Protein 1C4X (pdb70)

InterPro domains:
  IPR000073 Alpha/beta hydrolase fold-1 [PF12697] (32-273)
  IPR000073 Alpha/beta hydrolase fold-1 [PR00111] (58-73)
  IPR000073 Alpha/beta hydrolase fold-1 [PR00111] (107-120)
  IPR000073 Alpha/beta hydrolase fold-1 [PR00111] (121-134)
  IPR000073 Alpha/beta hydrolase fold-1 [PR00111] (228-242)
  IPR029058 Alpha/Beta hydrolase fold [G3DSA:3.40.50.1820] (1-285)
  IPR029058 Alpha/Beta hydrolase fold [SSF53474] (20-282)
  IPR050266 AB hydrolase superfamily [PTHR43798] (25-280)

B-factor: mean 39.55, std 16.25, range [10.67, 100.0]

Sequence (281 aa):
TVEIIEKRFPSGTLASHALVAGDPQSPAVVLLHGAGPGAHAASNWRPIIPDLAENFFVVAPDLIGFGQSEYPETYPGHIMSWVGMRVEQILGLMNHFGIEKSHIVGNSMGGAVTLQLVVEAPERFDKVALMGSVGAPMNARPPELARLLAFYADPRLTPYRELIHSFVYDPENFPGMEEIVKSRFEVANDPEVRRIQEVMFESMKAGMESLVIPPATLGRLPHDVLVFHGRQDRIVPLDTSLYLTKHLKHAELVVLDRCGHWAQLERWDAMGPMLMEHFRA

Solvent-accessible surface area: 11874 Å² total; per-residue (Å²): 188,50,128,48,72,71,116,132,20,78,2,58,132,28,19,0,15,0,1,13,3,24,78,100,164,27,78,7,0,4,3,0,1,5,19,5,10,4,13,20,1,10,25,6,3,90,84,5,0,49,60,5,7,129,51,4,8,0,4,0,0,0,5,0,1,7,20,98,1,64,64,20,184,110,65,25,65,85,1,89,48,0,6,33,43,5,3,119,4,1,30,12,4,4,92,85,55,62,21,140,111,2,12,0,3,0,1,12,16,0,0,4,2,0,1,52,0,1,47,102,8,45,114,48,4,60,38,1,0,0,1,3,0,7,0,5,56,42,128,70,114,22,94,36,13,40,187,13,22,61,9,23,90,64,37,131,58,78,36,0,55,114,12,11,40,9,16,4,99,53,24,145,113,29,116,36,14,60,114,42,0,96,64,37,31,120,50,0,46,60,115,126,20,65,98,0,3,61,45,0,6,98,8,8,78,74,30,37,154,44,13,44,8,72,60,66,42,0,13,165,11,79,12,59,5,14,0,0,2,4,160,50,18,119,4,2,27,67,50,0,0,88,36,0,40,159,48,12,119,77,29,128,53,40,58,10,55,126,0,1,5,23,2,0,34,35,23,43,103,23,0,1,80,63,5,45,113,29,7,155,84

Secondary structure (DSSP, 8-state):
----EEEEE--TTS-EEEEEES-TTSPEEEEE---STT--HHHHHGGGHHHHHTTSEEEEE--TTSTTSPPPSS--SSHHHHHHHHHHHHHHHHHHHT-SSEEEEEETHHHHHHHHHHHH-GGGEEEEEEES--SS--SS--HHHHHHHTGGGS--HHHHHHHHHTTSS-STT-TTHHHHHHHHHHHHH-HHHHHHHHHHHHHHSS--GGGPPPHHHHTT--S-EEEEEETT-SSS-THHHHHHHHH-SSEEEEEESS--S-HHHHSHHHHHHHHHHHHH-

Foldseek 3Di:
DWDWDWQWAFLDPWIWTKTWIADLVAAEEEEAEADFQLDFQCVQPVVCVVLCNVRHTYIYTGQELHDPIGHDPDADLALVVSLVRSLSSVNSRCVRSVQQEHAYEYAADRLLSVLVNCLVCVRRYAAYEYELYQLADAPDFFVLQVCRLCCVVPLDLVSQLVNQCLQWLHQVPQPCSVVCSVVSSVRSPPPVSVVNSNSNSSNCPPRCNVSHDDLVSQLPRPHAYEYEYEPAARGRDCVGVVSSQVRHNHYDYDYHYSTYRSCCRRPVVVVVVVVCVSVVD

CATH classification: 3.40.50.1820

Radius of gyration: 17.23 Å; Cα contacts (8 Å, |Δi|>4): 585; chains: 1; bounding box: 44×43×40 Å

Nearest PDB structures (foldseek):
  1c4x-assembly1_A  TM=1.004E+00  e=2.083E-62  Rhodococcus jostii RHA1
  4i3f-assembly1_A  TM=9.479E-01  e=1.468E-29  Cycloclasticus sp. P1
  2og1-assembly1_A  TM=8.505E-01  e=7.656E-24  Paraburkholderia xenovorans LB400
  3v1k-assembly1_A  TM=8.506E-01  e=9.161E-24  Paraburkholderia xenovorans LB400
  2puh-assembly1_A  TM=8.718E-01  e=6.600E-23  Paraburkholderia xenovorans

Structure (mmCIF, N/CA/C/O backbone):
data_1C4X
#
_entry.id   1C4X
#
_cell.length_a   110.800
_cell.length_b   110.800
_cell.length_c   136.400
_cell.angle_alpha   90.00
_cell.angle_beta   90.00
_cell.angle_gamma   90.00
#
_symmetry.space_group_name_H-M   'I 4 2 2'
#
loop_
_entity.id
_entity.type
_entity.pdbx_description
1 polymer 'PROTEIN (2-HYDROXY-6-OXO-6-PHENYLHEXA-2,4-DIENOATE HYDROLASE)'
2 water water
#
loop_
_atom_site.group_PDB
_atom_site.id
_atom_site.type_symbol
_atom_site.label_atom_id
_atom_site.label_alt_id
_atom_site.label_comp_id
_atom_site.label_asym_id
_atom_site.label_entity_id
_atom_site.label_seq_id
_atom_site.pdbx_PDB_ins_code
_atom_site.Cartn_x
_atom_site.Cartn_y
_atom_site.Cartn_z
_atom_site.occupancy
_atom_site.B_iso_or_equiv
_atom_site.auth_seq_id
_atom_site.auth_comp_id
_atom_site.auth_asym_id
_atom_site.auth_atom_id
_atom_site.pdbx_PDB_model_num
ATOM 1 N N . THR A 1 4 ? 1.183 60.837 19.152 1.00 95.96 3 THR A N 1
ATOM 2 C CA . THR A 1 4 ? 1.855 61.201 20.439 1.00 96.25 3 THR A CA 1
ATOM 3 C C . THR A 1 4 ? 2.323 59.961 21.186 1.00 95.48 3 THR A C 1
ATOM 4 O O . THR A 1 4 ? 1.553 59.015 21.385 1.00 97.73 3 THR A O 1
ATOM 8 N N . VAL A 1 5 ? 3.586 59.972 21.603 1.00 91.66 4 VAL A N 1
ATOM 9 C CA . VAL A 1 5 ? 4.159 58.853 22.345 1.00 85.72 4 VAL A CA 1
ATOM 10 C C . VAL A 1 5 ? 4.699 59.367 23.678 1.00 82.65 4 VAL A C 1
ATOM 11 O O . VAL A 1 5 ? 4.925 60.570 23.845 1.00 81.93 4 VAL A O 1
ATOM 15 N N . GLU A 1 6 ? 4.881 58.453 24.628 1.00 78.61 5 GLU A N 1
ATOM 16 C CA . GLU A 1 6 ? 5.411 58.802 25.939 1.00 72.76 5 GLU A CA 1
ATOM 17 C C . GLU A 1 6 ? 6.706 58.034 26.152 1.00 66.30 5 GLU A C 1
ATOM 18 O O . GLU A 1 6 ? 6.770 56.824 25.934 1.00 63.80 5 GLU A O 1
ATOM 24 N N . ILE A 1 7 ? 7.741 58.750 26.569 1.00 59.87 6 ILE A N 1
ATOM 25 C CA . ILE A 1 7 ? 9.041 58.139 26.790 1.00 56.01 6 ILE A CA 1
ATOM 26 C C . ILE A 1 7 ? 9.316 57.910 28.272 1.00 53.26 6 ILE A C 1
ATOM 27 O O . ILE A 1 7 ? 9.455 58.859 29.039 1.00 53.64 6 ILE A O 1
ATOM 32 N N . ILE A 1 8 ? 9.380 56.646 28.673 1.00 52.36 7 ILE A N 1
ATOM 33 C CA . ILE A 1 8 ? 9.675 56.299 30.058 1.00 50.02 7 ILE A CA 1
ATOM 34 C C . ILE A 1 8 ? 11.188 56.381 30.217 1.00 50.02 7 ILE A C 1
ATOM 35 O O . ILE A 1 8 ? 11.935 55.867 29.385 1.00 51.65 7 ILE A O 1
ATOM 40 N N . GLU A 1 9 ? 11.638 57.027 31.284 1.00 48.17 8 GLU A N 1
ATOM 41 C CA . GLU A 1 9 ? 13.058 57.200 31.531 1.00 45.95 8 GLU A CA 1
ATOM 42 C C . GLU A 1 9 ? 13.389 56.876 32.990 1.00 49.06 8 GLU A C 1
ATOM 43 O O . GLU A 1 9 ? 13.222 57.719 33.869 1.00 48.08 8 GLU A O 1
ATOM 49 N N . LYS A 1 10 ? 13.861 55.652 33.234 1.00 52.12 9 LYS A N 1
ATOM 50 C CA . LYS A 1 10 ? 14.212 55.193 34.582 1.00 51.89 9 LYS A CA 1
ATOM 51 C C . LYS A 1 10 ? 15.373 54.191 34.606 1.00 50.33 9 LYS A C 1
ATOM 52 O O . LYS A 1 10 ? 15.925 53.836 33.566 1.00 52.93 9 LYS A O 1
ATOM 58 N N . ARG A 1 11 ? 15.747 53.746 35.804 1.00 46.62 10 ARG A N 1
ATOM 59 C CA . ARG A 1 11 ? 16.820 52.773 35.954 1.00 44.09 10 ARG A CA 1
ATOM 60 C C . ARG A 1 11 ? 16.206 51.392 35.767 1.00 42.49 10 ARG A C 1
ATOM 61 O O . ARG A 1 11 ? 15.067 51.166 36.159 1.00 43.48 10 ARG A O 1
ATOM 69 N N . PHE A 1 12 ? 16.947 50.475 35.154 1.00 41.27 11 PHE A N 1
ATOM 70 C CA . PHE A 1 12 ? 16.453 49.118 34.933 1.00 39.19 11 PHE A CA 1
ATOM 71 C C . PHE A 1 12 ? 17.541 48.130 35.290 1.00 40.40 11 PHE A C 1
ATOM 72 O O . PHE A 1 12 ? 18.726 48.432 35.160 1.00 42.06 11 PHE A O 1
ATOM 80 N N . PRO A 1 13 ? 17.154 46.935 35.762 1.00 42.61 12 PRO A N 1
ATOM 81 C CA . PRO A 1 13 ? 18.163 45.933 36.112 1.00 45.48 12 PRO A CA 1
ATOM 82 C C . PRO A 1 13 ? 18.724 45.298 34.836 1.00 46.82 12 PRO A C 1
ATOM 83 O O . PRO A 1 13 ? 18.031 44.564 34.127 1.00 51.04 12 PRO A O 1
ATOM 87 N N . SER A 1 14 ? 19.977 45.599 34.535 1.00 44.95 13 SER A N 1
ATOM 88 C CA . SER A 1 14 ? 20.609 45.048 33.352 1.00 42.99 13 SER A CA 1
ATOM 89 C C . SER A 1 14 ? 21.828 44.284 33.825 1.00 43.81 13 SER A C 1
ATOM 90 O O . SER A 1 14 ? 22.952 44.560 33.396 1.00 47.49 13 SER A O 1
ATOM 93 N N . GLY A 1 15 ? 21.601 43.337 34.731 1.00 41.36 14 GLY A N 1
ATOM 94 C CA . GLY A 1 15 ? 22.697 42.545 35.262 1.00 40.25 14 GLY A CA 1
ATOM 95 C C . GLY A 1 15 ? 23.461 43.235 36.380 1.00 39.83 14 GLY A C 1
ATOM 96 O O . GLY A 1 15 ? 22.880 43.974 37.181 1.00 42.58 14 GLY A O 1
ATOM 97 N N . THR A 1 16 ? 24.769 42.995 36.422 1.00 39.71 15 THR A N 1
ATOM 98 C CA . THR A 1 16 ? 25.647 43.570 37.438 1.00 41.53 15 THR A CA 1
ATOM 99 C C . THR A 1 16 ? 25.465 45.065 37.676 1.00 44.68 15 THR A C 1
ATOM 100 O O . THR A 1 16 ? 25.251 45.508 38.807 1.00 46.98 15 THR A O 1
ATOM 104 N N . LEU A 1 17 ? 25.594 45.846 36.612 1.00 44.13 16 LEU A N 1
ATOM 105 C CA . LEU A 1 17 ? 25.431 47.279 36.722 1.00 44.26 16 LEU A CA 1
ATOM 106 C C . LEU A 1 17 ? 24.073 47.594 36.127 1.00 45.60 16 LEU A C 1
ATOM 107 O O . LEU A 1 17 ? 23.708 47.056 35.076 1.00 45.83 16 LEU A O 1
ATOM 112 N N . ALA A 1 18 ? 23.318 48.445 36.814 1.00 43.62 17 ALA A N 1
ATOM 113 C CA . ALA A 1 18 ? 21.989 48.829 36.355 1.00 40.73 17 ALA A CA 1
ATOM 114 C C . ALA A 1 18 ? 22.134 49.958 35.352 1.00 39.45 17 ALA A C 1
ATOM 115 O O . ALA A 1 18 ? 23.112 50.713 35.391 1.00 36.31 17 ALA A O 1
ATOM 117 N N . SER A 1 19 ? 21.161 50.083 34.457 1.00 38.47 18 SER A N 1
ATOM 118 C CA . SER A 1 19 ? 21.252 51.125 33.455 1.00 37.62 18 SER A CA 1
ATOM 119 C C . SER A 1 19 ? 20.074 52.065 33.390 1.00 35.23 18 SER A C 1
ATOM 120 O O . SER A 1 19 ? 18.921 51.654 33.463 1.00 34.03 18 SER A O 1
ATOM 123 N N . HIS A 1 20 ? 20.392 53.346 33.273 1.00 35.46 19 HIS A N 1
ATOM 124 C CA . HIS A 1 20 ? 19.376 54.365 33.133 1.00 35.48 19 HIS A CA 1
ATOM 125 C C . HIS A 1 20 ? 19.051 54.255 31.646 1.00 34.65 19 HIS A C 1
ATOM 126 O O . HIS A 1 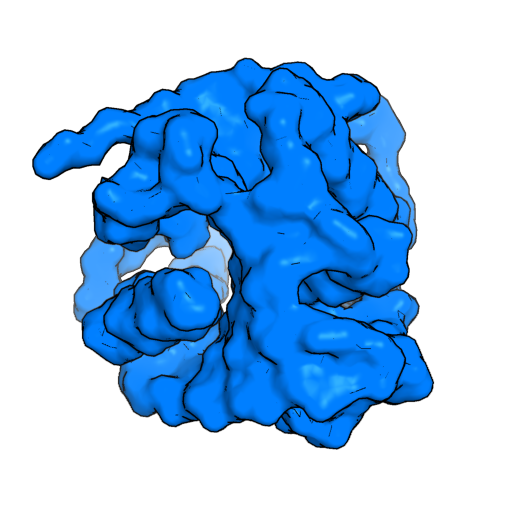20 ? 19.960 54.136 30.826 1.00 33.70 19 HIS A O 1
ATOM 133 N N . ALA A 1 21 ? 17.775 54.270 31.288 1.00 32.81 20 ALA A N 1
ATOM 134 C CA . ALA A 1 21 ? 17.430 54.143 29.887 1.00 32.83 20 ALA A CA 1
ATOM 135 C C . ALA A 1 21 ? 16.116 54.794 29.519 1.00 35.65 20 ALA A C 1
ATOM 136 O O . ALA A 1 21 ? 15.205 54.887 30.342 1.00 35.26 20 ALA A O 1
ATOM 138 N N . LEU A 1 22 ? 16.041 55.254 28.271 1.00 37.93 21 LEU A N 1
ATOM 139 C CA . LEU A 1 22 ? 14.834 55.864 27.727 1.00 35.47 21 LEU A CA 1
ATOM 140 C C . LEU A 1 22 ? 14.128 54.713 27.019 1.00 35.28 21 LEU A C 1
ATOM 141 O O . LEU A 1 22 ? 14.723 54.041 26.178 1.00 38.58 21 LEU A O 1
ATOM 146 N N . VAL A 1 23 ? 12.877 54.459 27.384 1.00 34.18 22 VAL A N 1
ATOM 147 C CA . VAL A 1 23 ? 12.106 53.385 26.766 1.00 29.39 22 VAL A CA 1
ATOM 148 C C . VAL A 1 23 ? 10.828 53.998 26.216 1.00 30.80 22 VAL A C 1
ATOM 149 O O . VAL A 1 23 ? 10.310 54.963 26.778 1.00 27.74 22 VAL A O 1
ATOM 153 N N . ALA A 1 24 ? 10.339 53.455 25.102 1.00 31.18 23 ALA A N 1
ATOM 154 C CA . ALA A 1 24 ? 9.123 53.960 24.482 1.00 32.45 23 ALA A CA 1
ATOM 155 C C . ALA A 1 24 ? 8.617 52.992 23.427 1.00 34.09 23 ALA A C 1
ATOM 156 O O . ALA A 1 24 ? 9.372 52.177 22.905 1.00 36.89 23 ALA A O 1
ATOM 158 N N . GLY A 1 25 ? 7.326 53.089 23.124 1.00 39.92 24 GLY A N 1
ATOM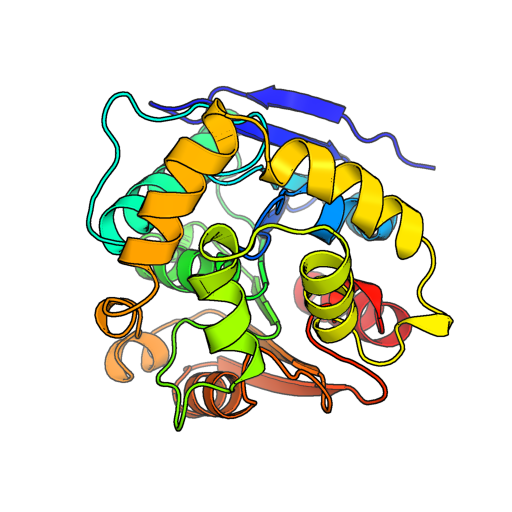 159 C CA . GLY A 1 25 ? 6.716 52.209 22.145 1.00 42.78 24 GLY A CA 1
ATOM 160 C C . GLY A 1 25 ? 5.974 51.056 22.803 1.00 44.79 24 GLY A C 1
ATOM 161 O O . GLY A 1 25 ? 6.014 50.896 24.026 1.00 45.24 24 GLY A O 1
ATOM 162 N N . ASP A 1 26 ? 5.290 50.253 21.997 1.00 45.32 25 ASP A N 1
ATOM 163 C CA . ASP A 1 26 ? 4.549 49.114 22.517 1.00 44.65 25 ASP A CA 1
ATOM 164 C C . ASP A 1 26 ? 5.474 47.901 22.573 1.00 45.11 25 ASP A C 1
ATOM 165 O O . ASP A 1 26 ? 6.027 47.475 21.562 1.00 45.38 25 ASP A O 1
ATOM 170 N N . PRO A 1 27 ? 5.662 47.337 23.769 1.00 46.98 26 PRO A N 1
ATOM 171 C CA . PRO A 1 27 ? 6.528 46.167 23.963 1.00 48.72 26 PRO A CA 1
ATOM 172 C C . PRO A 1 27 ? 6.185 44.975 23.078 1.00 49.12 26 PRO A C 1
ATOM 173 O O . PRO A 1 27 ? 6.924 43.995 23.041 1.00 48.62 26 PRO A O 1
ATOM 177 N N . GLN A 1 28 ? 5.068 45.059 22.368 1.00 51.70 27 GLN A N 1
ATOM 178 C CA . GLN A 1 28 ? 4.646 43.977 21.482 1.00 55.77 27 GLN A CA 1
ATOM 179 C C . GLN A 1 28 ? 5.326 44.092 20.123 1.00 55.04 27 GLN A C 1
ATOM 180 O O . GLN A 1 28 ? 5.469 43.096 19.408 1.00 55.19 27 GLN A O 1
ATOM 186 N N . SER A 1 29 ? 5.726 45.311 19.766 1.00 51.24 28 SER A N 1
ATOM 187 C CA . SER A 1 29 ? 6.397 45.555 18.493 1.00 48.06 28 SER A CA 1
ATOM 188 C C . SER A 1 29 ? 7.863 45.138 18.563 1.00 45.79 28 SER A C 1
ATOM 189 O O . SER A 1 29 ? 8.437 45.025 19.650 1.00 45.22 28 SER A O 1
ATOM 192 N N . PRO A 1 30 ? 8.484 44.888 17.399 1.00 42.87 29 PRO A N 1
ATOM 193 C CA . PRO A 1 30 ? 9.893 44.487 17.365 1.00 39.73 29 PRO A CA 1
ATOM 194 C C . PRO A 1 30 ? 10.738 45.488 18.141 1.00 36.01 29 PRO A C 1
ATOM 195 O O . PRO A 1 30 ? 10.409 46.670 18.220 1.00 37.48 29 PRO A O 1
ATOM 199 N N . ALA A 1 31 ? 11.830 45.016 18.715 1.00 34.30 30 ALA A N 1
ATOM 200 C CA . ALA A 1 31 ? 12.664 45.892 19.506 1.00 32.90 30 ALA A CA 1
ATOM 201 C C . ALA A 1 31 ? 13.795 46.507 18.719 1.00 33.04 30 ALA A C 1
ATOM 202 O O . ALA A 1 31 ? 14.230 45.966 17.706 1.00 33.54 30 ALA A O 1
ATOM 204 N N . VAL A 1 32 ? 14.254 47.657 19.203 1.00 32.62 31 VAL A N 1
ATOM 205 C CA . VAL A 1 32 ? 15.377 48.361 18.616 1.00 29.50 31 VAL A CA 1
ATOM 206 C C . VAL A 1 32 ? 16.175 48.972 19.755 1.00 30.26 31 VAL A C 1
ATOM 207 O O . VAL A 1 32 ? 15.642 49.727 20.561 1.00 32.83 31 VAL A O 1
ATOM 211 N N . VAL A 1 33 ? 17.452 48.634 19.819 1.00 25.83 32 VAL A N 1
ATOM 212 C CA . VAL A 1 33 ? 18.325 49.168 20.838 1.00 22.82 32 VAL A CA 1
ATOM 213 C C . VAL A 1 33 ? 19.177 50.268 20.202 1.00 26.72 32 VAL A C 1
ATOM 214 O O . VAL A 1 33 ? 19.732 50.075 19.126 1.00 27.37 32 VAL A O 1
ATOM 218 N N . LEU A 1 34 ? 19.273 51.417 20.864 1.00 26.12 33 LEU A N 1
ATOM 219 C CA . LEU A 1 34 ? 20.055 52.547 20.363 1.00 23.90 33 LEU A CA 1
ATOM 220 C C . LEU A 1 34 ? 21.285 52.797 21.233 1.00 26.32 33 LEU A C 1
ATOM 221 O O . LEU A 1 34 ? 21.152 53.026 22.433 1.00 31.66 33 LEU A O 1
ATOM 226 N N . LEU A 1 35 ? 22.476 52.775 20.642 1.00 25.10 34 LEU A N 1
ATOM 227 C CA . LEU A 1 35 ? 23.702 53.005 21.407 1.00 25.35 34 LEU A CA 1
ATOM 228 C C . LEU A 1 35 ? 24.415 54.312 21.031 1.00 26.37 34 LEU A C 1
ATOM 229 O O . LEU A 1 35 ? 25.020 54.411 19.966 1.00 29.29 34 LEU A O 1
ATOM 234 N N . HIS A 1 36 ? 24.357 55.302 21.921 1.00 25.65 35 HIS A N 1
ATOM 235 C CA . HIS A 1 36 ? 24.979 56.603 21.673 1.00 26.91 35 HIS A CA 1
ATOM 236 C C . HIS A 1 36 ? 26.500 56.543 21.542 1.00 26.50 35 HIS A C 1
ATOM 237 O O . HIS A 1 36 ? 27.123 55.515 21.811 1.00 24.25 35 HIS A O 1
ATOM 244 N N . GLY A 1 37 ? 27.091 57.654 21.110 1.00 28.39 36 GLY A N 1
ATOM 245 C CA . GLY A 1 37 ? 28.537 57.716 20.957 1.00 30.36 36 GLY A CA 1
ATOM 246 C C . GLY A 1 37 ? 29.186 58.197 22.240 1.00 34.69 36 GLY A C 1
ATOM 247 O O . GLY A 1 37 ? 28.507 58.378 23.254 1.00 35.22 36 GLY A O 1
ATOM 248 N N . ALA A 1 38 ? 30.498 58.406 22.217 1.00 35.93 37 ALA A N 1
ATOM 249 C CA . ALA A 1 38 ? 31.190 58.862 23.419 1.00 35.88 37 ALA A CA 1
ATOM 250 C C . ALA A 1 38 ? 31.343 60.383 23.416 1.00 42.45 37 ALA A C 1
ATOM 251 O O . ALA A 1 38 ? 30.648 61.084 22.670 1.00 47.95 37 ALA A O 1
ATOM 253 N N . GLY A 1 39 ? 32.240 60.898 24.253 1.00 45.87 38 GLY A N 1
ATOM 254 C CA . GLY A 1 39 ? 32.426 62.340 24.326 1.00 48.52 38 GLY A CA 1
ATOM 255 C C . GLY A 1 39 ? 31.973 62.898 25.672 1.00 51.46 38 GLY A C 1
ATOM 256 O O . GLY A 1 39 ? 31.129 62.282 26.335 1.00 52.41 38 GLY A O 1
ATOM 257 N N . PRO A 1 40 ? 32.512 64.059 26.107 1.00 52.04 39 PRO A N 1
ATOM 258 C CA . PRO A 1 40 ? 32.135 64.665 27.395 1.00 50.11 39 PRO A CA 1
ATOM 259 C C . PRO A 1 40 ? 30.659 65.056 27.457 1.00 48.48 39 PRO A C 1
ATOM 260 O O . PRO A 1 40 ? 30.176 65.842 26.634 1.00 48.25 39 PRO A O 1
ATOM 264 N N . GLY A 1 41 ? 29.952 64.497 28.438 1.00 45.20 40 GLY A N 1
ATOM 265 C CA . GLY A 1 41 ? 28.537 64.782 28.599 1.00 41.10 40 GLY A CA 1
ATOM 266 C C . GLY A 1 41 ? 27.653 63.930 27.703 1.00 39.72 40 GLY A C 1
ATOM 267 O O . GLY A 1 41 ? 26.437 64.134 27.639 1.00 40.67 40 GLY A O 1
ATOM 268 N N . ALA A 1 42 ? 28.251 62.968 27.007 1.00 34.65 41 ALA A N 1
ATOM 269 C CA . ALA A 1 42 ? 27.483 62.111 26.118 1.00 32.47 41 ALA A CA 1
ATOM 270 C C . ALA A 1 42 ? 26.535 61.230 26.917 1.00 34.67 41 ALA A C 1
ATOM 271 O O . ALA A 1 42 ? 26.899 60.705 27.970 1.00 36.10 41 ALA A O 1
ATOM 273 N N . HIS A 1 43 ? 25.311 61.082 26.428 1.00 31.84 42 HIS A N 1
ATOM 274 C CA . HIS A 1 43 ? 24.350 60.223 27.093 1.00 32.69 42 HIS A CA 1
ATOM 275 C C . HIS A 1 43 ? 23.189 59.976 26.155 1.00 31.89 42 HIS A C 1
ATOM 276 O O . HIS A 1 43 ? 22.899 60.796 25.285 1.00 35.09 42 HIS A O 1
ATOM 283 N N . ALA A 1 44 ? 22.546 58.827 26.318 1.00 29.14 43 ALA A N 1
ATOM 284 C CA . ALA A 1 44 ? 21.444 58.432 25.454 1.00 31.75 43 ALA A CA 1
ATOM 285 C C . ALA A 1 44 ? 20.543 59.564 24.986 1.00 33.53 43 ALA A C 1
ATOM 286 O O . ALA A 1 44 ? 20.452 59.806 23.790 1.00 36.07 43 ALA A O 1
ATOM 288 N N . ALA A 1 45 ? 19.887 60.251 25.924 1.00 35.92 44 ALA A N 1
ATOM 289 C CA . ALA A 1 45 ? 18.955 61.345 25.620 1.00 33.69 44 ALA A CA 1
ATOM 290 C C . ALA A 1 45 ? 19.408 62.360 24.563 1.00 34.16 44 ALA A C 1
ATOM 291 O O . ALA A 1 45 ? 18.627 62.755 23.694 1.00 27.08 44 ALA A O 1
ATOM 293 N N . SER A 1 46 ? 20.664 62.784 24.649 1.00 36.84 45 SER A N 1
ATOM 294 C CA . SER A 1 46 ? 21.232 63.748 23.711 1.00 37.94 45 SER A CA 1
ATOM 295 C C . SER A 1 46 ? 21.368 63.186 22.289 1.00 40.56 45 SER A C 1
ATOM 296 O O . SER A 1 46 ? 21.206 63.905 21.303 1.00 42.76 45 SER A O 1
ATOM 299 N N . ASN A 1 47 ? 21.672 61.900 22.189 1.00 36.11 46 ASN A N 1
ATOM 300 C CA . ASN A 1 47 ? 21.842 61.266 20.897 1.00 34.10 46 ASN A CA 1
ATOM 301 C C . ASN A 1 47 ? 20.540 60.838 20.236 1.00 34.38 46 ASN A C 1
ATOM 302 O O . ASN A 1 47 ? 20.435 60.870 19.012 1.00 35.80 46 ASN A O 1
ATOM 307 N N . TRP A 1 48 ? 19.543 60.446 21.024 1.00 32.41 47 TRP A N 1
ATOM 308 C CA . TRP A 1 48 ? 18.316 59.922 20.431 1.00 32.25 47 TRP A CA 1
ATOM 309 C C . TRP A 1 48 ? 16.953 60.496 20.751 1.00 35.59 47 TRP A C 1
ATOM 310 O O . TRP A 1 48 ? 16.029 60.315 19.957 1.00 37.31 47 TRP A O 1
ATOM 321 N N . ARG A 1 49 ? 16.801 61.170 21.889 1.00 40.17 48 ARG A N 1
ATOM 322 C CA . ARG A 1 49 ? 15.486 61.687 22.288 1.00 38.94 48 ARG A CA 1
ATOM 323 C C . ARG A 1 49 ? 14.607 62.210 21.165 1.00 35.22 48 ARG A C 1
ATOM 324 O O . ARG A 1 49 ? 13.460 61.789 21.020 1.00 37.50 48 ARG A O 1
ATOM 332 N N . PRO A 1 50 ? 15.142 63.129 20.350 1.00 34.79 49 PRO A N 1
ATOM 333 C CA . PRO A 1 50 ? 14.394 63.723 19.236 1.00 32.43 49 PRO A CA 1
ATOM 334 C C . PRO A 1 50 ? 13.767 62.764 18.219 1.00 31.84 49 PRO A C 1
ATOM 335 O O . PRO A 1 50 ? 12.698 63.048 17.676 1.00 34.22 49 PRO A O 1
ATOM 339 N N . ILE A 1 51 ? 14.408 61.629 17.971 1.00 29.36 50 ILE A N 1
ATOM 340 C CA . ILE A 1 51 ? 13.890 60.685 16.986 1.00 29.65 50 ILE A CA 1
ATOM 341 C C . ILE A 1 51 ? 13.165 59.472 17.573 1.00 34.68 50 ILE A C 1
ATOM 342 O O . ILE A 1 51 ? 12.672 58.608 16.834 1.00 35.76 50 ILE A O 1
ATOM 347 N N . ILE A 1 52 ? 13.089 59.405 18.898 1.00 34.67 51 ILE A N 1
ATOM 348 C CA . ILE A 1 52 ? 12.436 58.270 19.530 1.00 31.25 51 ILE A CA 1
ATOM 349 C C . ILE A 1 52 ? 10.943 58.154 19.223 1.00 30.43 51 ILE A C 1
ATOM 350 O O . ILE A 1 52 ? 10.454 57.066 18.912 1.00 29.75 51 ILE A O 1
ATOM 355 N N . PRO A 1 53 ? 10.201 59.273 19.300 1.00 30.81 52 PRO A N 1
ATOM 356 C CA . PRO A 1 53 ? 8.767 59.191 19.013 1.00 30.78 52 PRO A CA 1
ATOM 357 C C . PRO A 1 53 ? 8.524 58.492 17.688 1.00 34.08 52 PRO A C 1
ATOM 358 O O . PRO A 1 53 ? 7.644 57.644 17.570 1.00 37.72 52 PRO A O 1
ATOM 362 N N . ASP A 1 54 ? 9.324 58.837 16.691 1.00 37.90 53 ASP A N 1
ATOM 363 C CA . ASP A 1 54 ? 9.165 58.241 15.377 1.00 38.00 53 ASP A CA 1
ATOM 364 C C . ASP A 1 54 ? 9.442 56.750 15.364 1.00 36.81 53 ASP A C 1
ATOM 365 O O . ASP A 1 54 ? 8.751 55.993 14.685 1.00 34.93 53 ASP A O 1
ATOM 370 N N . LEU A 1 55 ? 10.446 56.316 16.110 1.00 35.09 54 LEU A N 1
ATOM 371 C CA . LEU A 1 55 ? 10.751 54.896 16.129 1.00 35.19 54 LEU A CA 1
ATOM 372 C C . LEU A 1 55 ? 9.709 54.142 16.922 1.00 34.43 54 LEU A C 1
ATOM 373 O O . LEU A 1 55 ? 9.288 53.053 16.534 1.00 33.15 54 LEU A O 1
ATOM 378 N N . ALA A 1 56 ? 9.303 54.743 18.036 1.00 37.63 55 ALA A N 1
ATOM 379 C CA . ALA A 1 56 ? 8.319 54.162 18.939 1.00 41.79 55 ALA A CA 1
ATOM 380 C C . ALA A 1 56 ? 6.996 53.847 18.248 1.00 45.18 55 ALA A C 1
ATOM 381 O O . ALA A 1 56 ? 6.247 52.984 18.705 1.00 48.16 55 ALA A O 1
ATOM 383 N N . GLU A 1 57 ? 6.710 54.535 17.147 1.00 46.34 56 GLU A N 1
ATOM 384 C CA . GLU A 1 57 ? 5.464 54.314 16.422 1.00 49.22 56 GLU A CA 1
ATOM 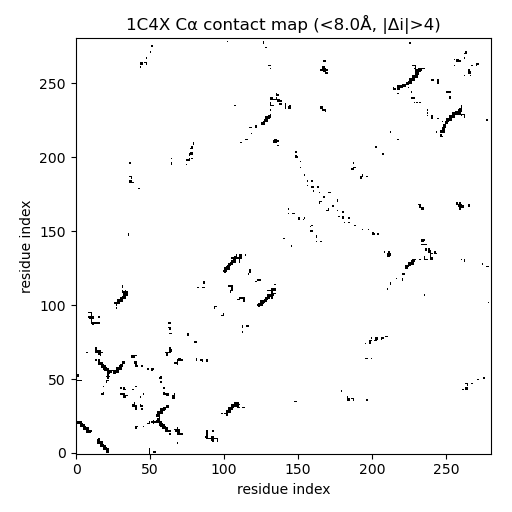385 C C . GLU A 1 57 ? 5.293 52.891 15.906 1.00 48.27 56 GLU A C 1
ATOM 386 O O . GLU A 1 57 ? 4.172 52.396 15.806 1.00 53.53 56 GLU A O 1
ATOM 392 N N . ASN A 1 58 ? 6.394 52.226 15.583 1.00 44.61 57 ASN A N 1
ATOM 393 C CA . ASN A 1 58 ? 6.316 50.863 15.075 1.00 42.65 57 ASN A CA 1
ATOM 394 C C . ASN A 1 58 ? 7.205 49.912 15.845 1.00 42.33 57 ASN A C 1
ATOM 395 O O . ASN A 1 58 ? 7.069 48.696 15.733 1.00 43.97 57 ASN A O 1
ATOM 400 N N . PHE A 1 59 ? 8.113 50.460 16.637 1.00 40.86 58 PHE A N 1
ATOM 401 C CA . PHE A 1 59 ? 9.034 49.614 17.365 1.00 40.84 58 PHE A CA 1
ATOM 402 C C . PHE A 1 59 ? 9.098 49.852 18.850 1.00 40.58 58 PHE A C 1
ATOM 403 O O . PHE A 1 59 ? 8.780 50.933 19.340 1.00 40.77 58 PHE A O 1
ATOM 411 N N . PHE A 1 60 ? 9.517 48.818 19.567 1.00 39.22 59 PHE A N 1
ATOM 412 C CA . PHE A 1 60 ? 9.718 48.953 20.989 1.00 40.31 59 PHE A CA 1
ATOM 413 C C . PHE A 1 60 ? 11.163 49.473 21.028 1.00 40.80 59 PHE A C 1
ATOM 414 O O . PHE A 1 60 ? 12.106 48.769 20.653 1.00 39.17 59 PHE A O 1
ATOM 422 N N . VAL A 1 61 ? 11.318 50.721 21.456 1.00 39.10 60 VAL A N 1
ATOM 423 C CA . VAL A 1 61 ? 12.617 51.375 21.504 1.00 37.69 60 VAL A CA 1
ATOM 424 C C . VAL A 1 61 ? 13.298 51.365 22.874 1.00 38.66 60 VAL A C 1
ATOM 425 O O . VAL A 1 61 ? 12.676 51.642 23.901 1.00 40.73 60 VAL A O 1
ATOM 429 N N . VAL A 1 62 ? 14.591 51.063 22.874 1.00 35.67 61 VAL A N 1
ATOM 430 C CA . VAL A 1 62 ? 15.365 51.013 24.101 1.00 32.41 61 VAL A CA 1
ATOM 431 C C . VAL A 1 62 ? 16.696 51.732 23.950 1.00 33.05 61 VAL A C 1
ATOM 432 O O . VAL A 1 62 ? 17.609 51.219 23.305 1.00 37.08 61 VAL A O 1
ATOM 436 N N . ALA A 1 63 ? 16.813 52.907 24.559 1.00 30.93 62 ALA A N 1
ATOM 437 C CA . ALA A 1 63 ? 18.041 53.687 24.479 1.00 28.99 62 ALA A CA 1
ATOM 438 C C . ALA A 1 63 ? 18.662 53.889 25.854 1.00 27.43 62 ALA A C 1
ATOM 439 O O . ALA A 1 63 ? 18.272 54.802 26.577 1.00 28.57 62 ALA A O 1
ATOM 441 N N . PRO A 1 64 ? 19.641 53.044 26.231 1.00 25.71 63 PRO A N 1
ATOM 442 C CA . PRO A 1 64 ? 20.321 53.133 27.529 1.00 28.61 63 PRO A CA 1
ATOM 443 C C . PRO A 1 64 ? 21.520 54.078 27.557 1.00 30.41 63 PRO A C 1
ATOM 444 O O . PRO A 1 64 ? 22.063 54.437 26.509 1.00 34.82 63 PRO A O 1
ATOM 448 N N . ASP A 1 65 ? 21.908 54.488 28.766 1.00 28.93 64 ASP A N 1
ATOM 449 C CA . ASP A 1 65 ? 23.084 55.339 28.968 1.00 32.08 64 ASP A CA 1
ATOM 450 C C . ASP A 1 65 ? 24.152 54.264 29.183 1.00 32.75 64 ASP A C 1
ATOM 451 O O . ASP A 1 65 ? 24.136 53.568 30.196 1.00 32.25 64 ASP A O 1
ATOM 456 N N . LEU A 1 66 ? 25.058 54.098 28.227 1.00 33.75 65 LEU A N 1
ATOM 457 C CA . LEU A 1 66 ? 26.074 53.063 28.357 1.00 31.69 65 LEU A CA 1
ATOM 458 C C . LEU A 1 66 ? 26.999 53.321 29.544 1.00 31.98 65 LEU A C 1
ATOM 459 O O . LEU A 1 66 ? 27.353 54.469 29.828 1.00 32.94 65 LEU A O 1
ATOM 464 N N . ILE A 1 67 ? 27.369 52.252 30.249 1.00 32.38 66 ILE A N 1
ATOM 465 C CA . ILE A 1 67 ? 28.248 52.371 31.416 1.00 33.01 66 ILE A CA 1
ATOM 466 C C . ILE A 1 67 ? 29.351 53.377 31.136 1.00 30.06 66 ILE A C 1
ATOM 467 O O . ILE A 1 67 ? 29.952 53.358 30.074 1.00 33.62 66 ILE A O 1
ATOM 472 N N . GLY A 1 68 ? 29.607 54.256 32.094 1.00 29.00 67 GLY A N 1
ATOM 473 C CA . GLY A 1 68 ? 30.632 55.260 31.912 1.00 28.38 67 GLY A CA 1
ATOM 474 C C . GLY A 1 68 ? 29.980 56.582 31.561 1.00 31.49 67 GLY A C 1
ATOM 475 O O . GLY A 1 68 ? 30.589 57.644 31.679 1.00 31.29 67 GLY A O 1
ATOM 476 N N . PHE A 1 69 ? 28.725 56.518 31.139 1.00 30.14 68 PHE A N 1
ATOM 477 C CA . PHE A 1 69 ? 28.003 57.721 30.767 1.00 35.44 68 PHE A CA 1
ATOM 478 C C . PHE A 1 69 ? 26.651 57.797 31.470 1.00 35.74 68 PHE A C 1
ATOM 479 O O . PHE A 1 69 ? 26.147 56.797 31.977 1.00 34.83 68 PHE A O 1
ATOM 487 N N . GLY A 1 70 ? 26.087 59.003 31.493 1.00 38.54 69 GLY A N 1
ATOM 488 C CA . GLY A 1 70 ? 24.780 59.246 32.080 1.00 42.81 69 GLY A CA 1
ATOM 489 C C . GLY A 1 70 ? 24.525 58.842 33.522 1.00 46.43 69 GLY A C 1
ATOM 490 O O . GLY A 1 70 ? 25.419 58.864 34.372 1.00 47.24 69 GLY A O 1
ATOM 491 N N . GLN A 1 71 ? 23.275 58.478 33.790 1.00 46.27 70 GLN A N 1
ATOM 492 C CA . GLN A 1 71 ? 22.858 58.067 35.117 1.00 47.62 70 GLN A CA 1
ATOM 493 C C . GLN A 1 71 ? 22.853 56.548 35.290 1.00 48.36 70 GLN A C 1
ATOM 494 O O . GLN A 1 71 ? 22.176 56.020 36.167 1.00 50.75 70 GLN A O 1
ATOM 500 N N . SER A 1 72 ? 23.589 55.836 34.451 1.00 45.91 71 SER A N 1
ATOM 501 C CA . SER A 1 72 ? 23.638 54.397 34.602 1.00 43.04 71 SER A CA 1
ATOM 502 C C . SER A 1 72 ? 24.617 54.109 35.730 1.00 44.88 71 SER A C 1
ATOM 503 O O . SER A 1 72 ? 25.351 55.002 36.162 1.00 42.34 71 SER A O 1
ATOM 506 N N . GLU A 1 73 ? 24.626 52.871 36.210 1.00 47.33 72 GLU A N 1
ATOM 507 C CA . GLU A 1 73 ? 25.500 52.489 37.310 1.00 53.11 72 GLU A CA 1
ATOM 508 C C . GLU A 1 73 ? 26.972 52.471 36.927 1.00 55.30 72 GLU A C 1
ATOM 509 O O . GLU A 1 73 ? 27.345 51.934 35.885 1.00 57.13 72 GLU A O 1
ATOM 515 N N . TYR A 1 74 ? 27.802 53.061 37.782 1.00 56.50 73 TYR A N 1
ATOM 516 C CA . TYR A 1 74 ? 29.243 53.116 37.563 1.00 56.97 73 TYR A CA 1
ATOM 517 C C . TYR A 1 74 ? 29.923 51.941 38.255 1.00 58.67 73 TYR A C 1
ATOM 518 O O . TYR A 1 74 ? 29.452 51.466 39.293 1.00 60.32 73 TYR A O 1
ATOM 527 N N . PRO A 1 75 ? 31.033 51.444 37.685 1.00 60.17 74 PRO A N 1
ATOM 528 C CA . PRO A 1 75 ? 31.736 50.321 38.309 1.00 61.93 74 PRO A CA 1
ATOM 529 C C . PRO A 1 75 ? 32.535 50.820 39.518 1.00 65.29 74 PRO A C 1
ATOM 530 O O . PRO A 1 75 ? 32.849 52.007 39.613 1.00 64.19 74 PRO A O 1
ATOM 534 N N . GLU A 1 76 ? 32.849 49.916 40.442 1.00 70.70 75 GLU A N 1
ATOM 535 C CA . GLU A 1 76 ? 33.613 50.268 41.637 1.00 73.59 75 GLU A CA 1
ATOM 536 C C . GLU A 1 76 ? 34.975 50.813 41.237 1.00 72.40 75 GLU A C 1
ATOM 537 O O . GLU A 1 76 ? 35.355 51.914 41.634 1.00 73.68 75 GLU A O 1
ATOM 543 N N . THR A 1 77 ? 35.710 50.025 40.457 1.00 70.25 76 THR A N 1
ATOM 544 C CA . THR A 1 77 ? 37.029 50.422 39.983 1.00 69.78 76 THR A CA 1
ATOM 545 C C . THR A 1 77 ? 36.912 50.873 38.538 1.00 68.24 76 THR A C 1
ATOM 546 O O . THR A 1 77 ? 36.010 50.441 37.813 1.00 67.10 76 THR A O 1
ATOM 550 N N . TYR A 1 78 ? 37.836 51.731 38.119 1.00 66.36 77 TYR A N 1
ATOM 551 C CA . TYR A 1 78 ? 37.817 52.267 36.765 1.00 66.01 77 TYR A CA 1
ATOM 552 C C . TYR A 1 78 ? 38.884 51.693 35.830 1.00 62.69 77 TYR A C 1
ATOM 553 O O . TYR A 1 78 ? 40.051 52.079 35.895 1.00 63.95 77 TYR A O 1
ATOM 562 N N . PRO A 1 79 ? 38.484 50.761 34.942 1.00 59.07 78 PRO A N 1
ATOM 563 C CA . PRO A 1 79 ? 39.354 50.091 33.963 1.00 57.06 78 PRO A CA 1
ATOM 564 C C . PRO A 1 79 ? 40.317 51.013 33.210 1.00 55.56 78 PRO A C 1
ATOM 565 O O . PRO A 1 79 ? 39.986 52.154 32.885 1.00 56.18 78 PRO A O 1
ATOM 569 N N . GLY A 1 80 ? 41.510 50.503 32.928 1.00 52.00 79 GLY A N 1
ATOM 570 C CA . GLY A 1 80 ? 42.490 51.302 32.225 1.00 51.10 79 GLY A CA 1
ATOM 571 C C . GLY A 1 80 ? 42.461 51.051 30.736 1.00 50.98 79 GLY A C 1
ATOM 572 O O . GLY A 1 80 ? 42.931 51.870 29.946 1.00 56.30 79 GLY A O 1
ATOM 573 N N . HIS A 1 81 ? 41.899 49.916 30.349 1.00 48.45 80 HIS A N 1
ATOM 574 C CA . HIS A 1 81 ? 41.817 49.541 28.946 1.00 45.74 80 HIS A CA 1
ATOM 575 C C . HIS A 1 81 ? 40.422 49.769 28.388 1.00 43.55 80 HIS A C 1
ATOM 576 O O . HIS A 1 81 ? 39.433 49.330 28.972 1.00 44.37 80 HIS A O 1
ATOM 583 N N . ILE A 1 82 ? 40.343 50.457 27.256 1.00 39.71 81 ILE A N 1
ATOM 584 C CA . ILE A 1 82 ? 39.059 50.734 26.626 1.00 36.24 81 ILE A CA 1
ATOM 585 C C . ILE A 1 82 ? 38.237 49.449 26.458 1.00 34.80 81 ILE A C 1
ATOM 586 O O . ILE A 1 82 ? 37.007 49.460 26.555 1.00 32.06 81 ILE A O 1
ATOM 591 N N . MET A 1 83 ? 38.922 48.336 26.222 1.00 36.56 82 MET A N 1
ATOM 592 C CA . MET A 1 83 ? 38.234 47.068 26.019 1.00 38.03 82 MET A CA 1
ATOM 593 C C . MET A 1 83 ? 37.416 46.600 27.206 1.00 34.63 82 MET A C 1
ATOM 594 O O . MET A 1 83 ? 36.439 45.865 27.041 1.00 31.94 82 MET A O 1
ATOM 599 N N . SER A 1 84 ? 37.823 47.010 28.402 1.00 32.18 83 SER A N 1
ATOM 600 C CA . SER A 1 84 ? 37.104 46.632 29.606 1.00 31.39 83 SER A CA 1
ATOM 601 C C . SER A 1 84 ? 35.770 47.343 29.568 1.00 31.77 83 SER A C 1
ATOM 602 O O . SER A 1 84 ? 34.729 46.755 29.858 1.00 33.78 83 SER A O 1
ATOM 605 N N . TRP A 1 85 ? 35.816 48.616 29.188 1.00 31.93 84 TRP A N 1
ATOM 606 C CA . TRP A 1 85 ? 34.619 49.438 29.068 1.00 32.30 84 TRP A CA 1
ATOM 607 C C . TRP A 1 85 ? 33.674 48.825 28.049 1.00 30.53 84 TRP A C 1
ATOM 608 O O . TRP A 1 85 ? 32.459 48.857 28.217 1.00 33.67 84 TRP A O 1
ATOM 619 N N . VAL A 1 86 ? 34.235 48.272 26.984 1.00 29.08 85 VAL A N 1
ATOM 620 C CA . VAL A 1 86 ? 33.408 47.656 25.955 1.00 30.83 85 VAL A CA 1
ATOM 621 C C . VAL A 1 86 ? 32.752 46.359 26.446 1.00 29.97 85 VAL A C 1
ATOM 622 O O . VAL A 1 86 ? 31.565 46.115 26.180 1.00 32.05 85 VAL A O 1
ATOM 626 N N . GLY A 1 87 ? 33.518 45.529 27.151 1.00 26.24 86 GLY A N 1
ATOM 627 C CA . GLY A 1 87 ? 32.961 44.292 27.674 1.00 26.92 86 GLY A CA 1
ATOM 628 C C . GLY A 1 87 ? 31.785 44.574 28.600 1.00 26.26 86 GLY A C 1
ATOM 629 O O . GLY A 1 87 ? 30.766 43.881 28.552 1.00 24.45 86 GLY A O 1
ATOM 630 N N . MET A 1 88 ? 31.925 45.608 29.432 1.00 26.35 87 MET A N 1
ATOM 631 C CA . MET A 1 88 ? 30.878 45.996 30.374 1.00 27.60 87 MET A CA 1
ATOM 632 C C . MET A 1 88 ? 29.609 46.418 29.653 1.00 27.84 87 MET A C 1
ATOM 633 O O . MET A 1 88 ? 28.511 46.001 30.024 1.00 29.32 87 MET A O 1
ATOM 638 N N . ARG A 1 89 ? 29.762 47.246 28.621 1.00 28.17 88 ARG A N 1
ATOM 639 C CA . ARG A 1 89 ? 28.619 47.722 27.850 1.00 26.55 88 ARG A CA 1
ATOM 640 C C . ARG A 1 89 ? 28.002 46.575 27.044 1.00 22.46 88 ARG A C 1
ATOM 641 O O . ARG A 1 89 ? 26.800 46.553 26.790 1.00 21.01 88 ARG A O 1
ATOM 649 N N . VAL A 1 90 ? 28.817 45.599 26.676 1.00 23.25 89 VAL A N 1
ATOM 650 C CA . VAL A 1 90 ? 28.307 44.455 25.934 1.00 28.06 89 VAL A CA 1
ATOM 651 C C . VAL A 1 90 ? 27.430 43.642 26.883 1.00 30.19 89 VAL A C 1
ATOM 652 O O . VAL A 1 90 ? 26.358 43.166 26.505 1.00 30.31 89 VAL A O 1
ATOM 656 N N . GLU A 1 91 ? 27.898 43.503 28.124 1.00 34.25 90 GLU A N 1
ATOM 657 C CA . GLU A 1 91 ? 27.181 42.775 29.177 1.00 31.88 90 GLU A CA 1
ATOM 658 C C . GLU A 1 91 ? 25.926 43.551 29.578 1.00 30.32 90 GLU A C 1
ATOM 659 O O . GLU A 1 91 ? 24.851 42.971 29.779 1.00 30.63 90 GLU A O 1
ATOM 665 N N . GLN A 1 92 ? 26.074 44.870 29.692 1.00 27.96 91 GLN A N 1
ATOM 666 C CA . GLN A 1 92 ? 24.959 45.740 30.059 1.00 27.56 91 GLN A CA 1
ATOM 667 C C . GLN A 1 92 ? 23.786 45.592 29.101 1.00 27.76 91 GLN A C 1
ATOM 668 O O . GLN A 1 92 ? 22.654 45.375 29.527 1.00 30.68 91 GLN A O 1
ATOM 674 N N . ILE A 1 93 ? 24.064 45.716 27.805 1.00 26.32 92 ILE A N 1
ATOM 675 C CA . ILE A 1 93 ? 23.026 45.610 26.792 1.00 23.68 92 ILE A CA 1
ATOM 676 C C . ILE A 1 93 ? 22.339 44.255 26.834 1.00 24.46 92 ILE A C 1
ATOM 677 O O . ILE A 1 93 ? 21.114 44.175 26.815 1.00 27.07 92 ILE A O 1
ATOM 682 N N . LEU A 1 94 ? 23.121 43.187 26.906 1.00 25.70 93 LEU A N 1
ATOM 683 C CA . LEU A 1 94 ? 22.544 41.848 26.948 1.00 24.31 93 LEU A CA 1
ATOM 684 C C . LEU A 1 94 ? 21.700 41.671 28.211 1.00 27.20 93 LEU A C 1
ATOM 685 O O . LEU A 1 94 ? 20.614 41.091 28.165 1.00 25.14 93 LEU A O 1
ATOM 690 N N . GLY A 1 95 ? 22.204 42.182 29.333 1.00 26.49 94 GLY A N 1
ATOM 691 C CA . GLY A 1 95 ? 21.474 42.078 30.584 1.00 29.97 94 GLY A CA 1
ATOM 692 C C . GLY A 1 95 ? 20.196 42.898 30.564 1.00 29.98 94 GLY A C 1
ATOM 693 O O . GLY A 1 95 ? 19.199 42.564 31.221 1.00 30.59 94 GLY A O 1
ATOM 694 N N . LEU A 1 96 ? 20.226 43.982 29.801 1.00 27.69 95 LEU A N 1
ATOM 695 C CA . LEU A 1 96 ? 19.074 44.848 29.682 1.00 23.98 95 LEU A CA 1
ATOM 696 C C . LEU A 1 96 ? 18.018 44.180 28.816 1.00 27.40 95 LEU A C 1
ATOM 697 O O . LEU A 1 96 ? 16.826 44.329 29.055 1.00 27.92 95 LEU A O 1
ATOM 702 N N . MET A 1 97 ? 18.462 43.447 27.801 1.00 29.47 96 MET A N 1
ATOM 703 C CA . MET A 1 97 ? 17.540 42.766 26.907 1.00 32.09 96 MET A CA 1
ATOM 704 C C . MET A 1 97 ? 16.886 41.638 27.672 1.00 35.86 96 MET A C 1
ATOM 705 O O . MET A 1 97 ? 15.689 41.376 27.516 1.00 31.62 96 MET A O 1
ATOM 710 N N . ASN A 1 98 ? 17.690 40.964 28.493 1.00 38.36 97 ASN A N 1
ATOM 711 C CA . ASN A 1 98 ? 17.204 39.859 29.315 1.00 38.46 97 ASN A CA 1
ATOM 712 C C . ASN A 1 98 ? 16.097 40.374 30.221 1.00 37.73 97 ASN A C 1
ATOM 713 O O . ASN A 1 98 ? 15.012 39.800 30.271 1.00 37.52 97 ASN A O 1
ATOM 718 N N . HIS A 1 99 ? 16.363 41.469 30.926 1.00 36.39 98 HIS A N 1
ATOM 719 C CA . HIS A 1 99 ? 15.356 42.030 31.810 1.00 37.87 98 HIS A CA 1
ATOM 720 C C . HIS A 1 99 ? 14.005 42.194 31.109 1.00 39.41 98 HIS A C 1
ATOM 721 O O . HIS A 1 99 ? 12.965 41.832 31.663 1.00 45.29 98 HIS A O 1
ATOM 728 N N . PHE A 1 100 ? 14.030 42.740 29.896 1.00 35.87 99 PHE A N 1
ATOM 729 C CA . PHE A 1 100 ? 12.815 42.997 29.124 1.00 31.49 99 PHE A CA 1
ATOM 730 C C . PHE A 1 100 ? 12.246 41.796 28.388 1.00 29.83 99 PHE A C 1
ATOM 731 O O . PHE A 1 100 ? 11.201 41.897 27.748 1.00 28.43 99 PHE A O 1
ATOM 739 N N . GLY A 1 101 ? 12.929 40.664 28.463 1.00 29.25 100 GLY A N 1
ATOM 740 C CA . GLY A 1 101 ? 12.439 39.485 27.778 1.00 29.94 100 GLY A CA 1
ATOM 741 C C . GLY A 1 101 ? 12.579 39.556 26.266 1.00 34.73 100 GLY A C 1
ATOM 742 O O . GLY A 1 101 ? 11.910 38.809 25.551 1.00 38.54 100 GLY A O 1
ATOM 743 N N . ILE A 1 102 ? 13.437 40.453 25.773 1.00 36.10 101 ILE A N 1
ATOM 744 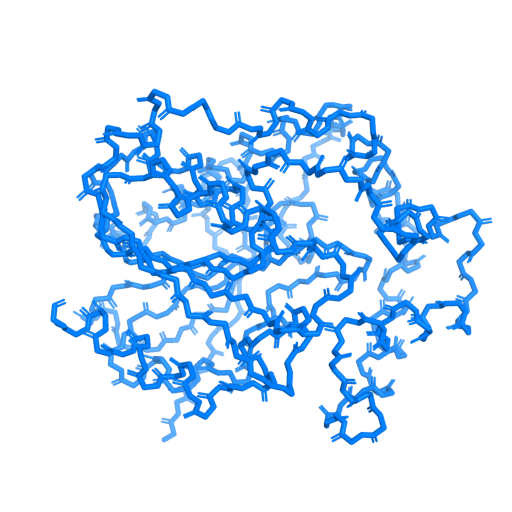C CA . ILE A 1 102 ? 13.664 40.594 24.333 1.00 34.05 101 ILE A CA 1
ATOM 745 C C . ILE A 1 102 ? 14.673 39.548 23.897 1.00 34.86 101 ILE A C 1
ATOM 746 O O . ILE A 1 102 ? 15.838 39.607 24.276 1.00 36.64 101 ILE A O 1
ATOM 751 N N . GLU A 1 103 ? 14.224 38.583 23.106 1.00 37.92 102 GLU A N 1
ATOM 752 C CA . GLU A 1 103 ? 15.113 37.531 22.638 1.00 44.39 102 GLU A CA 1
ATOM 753 C C . GLU A 1 103 ? 15.944 38.044 21.470 1.00 42.87 102 GLU A C 1
ATOM 754 O O . GLU A 1 103 ? 17.170 37.913 21.451 1.00 40.89 102 GLU A O 1
ATOM 760 N N . LYS A 1 104 ? 15.262 38.639 20.499 1.00 42.17 103 LYS A N 1
ATOM 761 C CA . LYS A 1 104 ? 15.917 39.177 19.319 1.00 37.49 103 LYS A CA 1
ATOM 762 C C . LYS A 1 104 ? 15.534 40.640 19.165 1.00 35.27 103 LYS A C 1
ATOM 763 O O . LYS A 1 104 ? 14.375 41.006 19.366 1.00 36.66 103 LYS A O 1
ATOM 769 N N . SER A 1 105 ? 16.503 41.473 18.796 1.00 31.82 104 SER A N 1
ATOM 770 C CA . SER A 1 105 ? 16.256 42.901 18.629 1.00 29.44 104 SER A CA 1
ATOM 771 C C . SER A 1 105 ? 17.067 43.525 17.496 1.00 31.24 104 SER A C 1
ATOM 772 O O . SER A 1 105 ? 18.119 43.011 17.121 1.00 31.39 104 SER A O 1
ATOM 775 N N . HIS A 1 106 ? 16.561 44.621 16.935 1.00 28.01 105 HIS A N 1
ATOM 776 C CA . HIS A 1 106 ? 17.300 45.336 15.901 1.00 27.27 105 HIS A CA 1
ATOM 777 C C . HIS A 1 106 ? 18.239 46.234 16.693 1.00 28.16 105 HIS A C 1
ATOM 778 O O . HIS A 1 106 ? 17.911 46.666 17.799 1.00 29.28 105 HIS A O 1
ATOM 785 N N . ILE A 1 107 ? 19.405 46.525 16.143 1.00 25.40 106 ILE A N 1
ATOM 786 C CA . ILE A 1 107 ? 20.330 47.350 16.877 1.00 22.93 106 ILE A CA 1
ATOM 787 C C . ILE A 1 107 ? 20.906 48.452 16.013 1.00 22.58 106 ILE A C 1
ATOM 788 O O . ILE A 1 107 ? 21.143 48.268 14.826 1.00 24.91 106 ILE A O 1
ATOM 793 N N . VAL A 1 108 ? 21.109 49.607 16.630 1.00 21.74 107 VAL A N 1
ATOM 794 C CA . VAL A 1 108 ? 21.643 50.778 15.956 1.00 22.06 107 VAL A CA 1
ATOM 795 C C . VAL A 1 108 ? 22.683 51.478 16.836 1.00 25.25 107 VAL A C 1
ATOM 796 O O . VAL A 1 108 ? 22.393 51.840 17.975 1.00 28.18 107 VAL A O 1
ATOM 800 N N . GLY A 1 109 ? 23.888 51.672 16.307 1.00 25.15 108 GLY A N 1
ATOM 801 C CA . GLY A 1 109 ? 24.937 52.322 17.071 1.00 24.48 108 GLY A CA 1
ATOM 802 C C . GLY A 1 109 ? 25.524 53.516 16.349 1.00 25.35 108 GLY A C 1
ATOM 803 O O . GLY A 1 109 ? 25.583 53.548 15.118 1.00 27.93 108 GLY A O 1
ATOM 804 N N . ASN A 1 110 ? 25.962 54.503 17.116 1.00 23.28 109 ASN A N 1
ATOM 805 C CA . ASN A 1 110 ? 26.542 55.713 16.564 1.00 19.46 109 ASN A CA 1
ATOM 806 C C . ASN A 1 110 ? 27.948 55.905 17.151 1.00 24.20 109 ASN A C 1
ATOM 807 O O . ASN A 1 110 ? 28.118 55.899 18.369 1.00 24.69 109 ASN A O 1
ATOM 812 N N . SER A 1 111 ? 28.956 56.035 16.291 1.00 22.88 110 SER A N 1
ATOM 813 C CA . SER A 1 111 ? 30.316 56.267 16.758 1.00 19.99 110 SER A CA 1
ATOM 814 C C . SER A 1 111 ? 30.797 55.112 17.648 1.00 24.21 110 SER A C 1
ATOM 815 O O . SER A 1 111 ? 30.977 53.986 17.185 1.00 23.81 110 SER A O 1
ATOM 818 N N . MET A 1 112 ? 31.003 55.397 18.927 1.00 24.31 111 MET A N 1
ATOM 819 C CA . MET A 1 112 ? 31.451 54.398 19.886 1.00 25.18 111 MET A CA 1
ATOM 820 C C . MET A 1 112 ? 30.402 53.315 20.121 1.00 24.44 111 MET A C 1
ATOM 821 O O . MET A 1 112 ? 30.739 52.170 20.396 1.00 22.38 111 MET A O 1
ATOM 826 N N . GLY A 1 113 ? 29.131 53.695 20.030 1.00 23.70 112 GLY A N 1
ATOM 827 C CA . GLY A 1 113 ? 28.053 52.742 20.211 1.00 21.98 112 GLY A CA 1
ATOM 828 C C . GLY A 1 113 ? 28.094 51.741 19.077 1.00 24.42 112 GLY A C 1
ATOM 829 O O . GLY A 1 113 ? 27.519 50.648 19.163 1.00 24.52 112 GLY A O 1
ATOM 830 N N . GLY A 1 114 ? 28.785 52.131 18.004 1.00 23.03 113 GLY A N 1
ATOM 831 C CA . GLY A 1 114 ? 28.933 51.273 16.839 1.00 18.47 113 GLY A CA 1
ATOM 832 C C . GLY A 1 114 ? 29.952 50.193 17.147 1.00 17.81 113 GLY A C 1
ATOM 833 O O . GLY A 1 114 ? 29.790 49.037 16.762 1.00 20.22 113 GLY A O 1
ATOM 834 N N . ALA A 1 115 ? 31.013 50.578 17.846 1.00 18.52 114 ALA A N 1
ATOM 835 C CA . ALA A 1 115 ? 32.043 49.633 18.242 1.00 19.22 114 ALA A CA 1
ATOM 836 C C . ALA A 1 115 ? 31.361 48.579 19.127 1.00 20.21 114 ALA A C 1
ATOM 837 O O . ALA A 1 115 ? 31.538 47.378 18.917 1.00 18.93 114 ALA A O 1
ATOM 839 N N . VAL A 1 116 ? 30.559 49.033 20.093 1.00 21.04 115 VAL A N 1
ATOM 840 C CA . VAL A 1 116 ? 29.843 48.125 20.986 1.00 20.13 115 VAL A CA 1
ATOM 841 C C . VAL A 1 116 ? 28.852 47.296 20.184 1.00 24.28 115 VAL A C 1
ATOM 842 O O . VAL A 1 116 ? 28.693 46.106 20.451 1.00 26.92 115 VAL A O 1
ATOM 846 N N . THR A 1 117 ? 28.193 47.911 19.199 1.00 21.97 116 THR A N 1
ATOM 847 C CA . THR A 1 117 ? 27.246 47.179 18.354 1.00 19.31 116 THR A CA 1
ATOM 848 C C . THR A 1 117 ? 27.931 46.016 17.605 1.00 21.43 116 THR A C 1
ATOM 849 O O . THR A 1 117 ? 27.397 44.907 17.531 1.00 24.05 116 THR A O 1
ATOM 853 N N . LEU A 1 118 ? 29.111 46.275 17.048 1.00 22.75 117 LEU A N 1
ATOM 854 C CA . LEU A 1 118 ? 29.857 45.243 16.325 1.00 25.70 117 LEU A CA 1
ATOM 855 C C . LEU A 1 118 ? 30.224 44.070 17.250 1.00 25.82 117 LEU A C 1
ATOM 856 O O . LEU A 1 118 ? 30.109 42.907 16.868 1.00 25.96 117 LEU A O 1
ATOM 861 N N . GLN A 1 119 ? 30.664 44.385 18.467 1.00 26.74 118 GLN A N 1
ATOM 862 C CA . GLN A 1 119 ? 31.032 43.365 19.455 1.00 26.24 118 GLN A CA 1
ATOM 863 C C . GLN A 1 119 ? 29.829 42.506 19.833 1.00 24.29 118 GLN A C 1
ATOM 864 O O . GLN A 1 119 ? 29.917 41.282 19.902 1.00 25.11 118 GLN A O 1
ATOM 870 N N . LEU A 1 120 ? 28.704 43.170 20.073 1.00 22.96 119 LEU A N 1
ATOM 871 C CA . LEU A 1 120 ? 27.474 42.508 20.449 1.00 22.24 119 LEU A CA 1
ATOM 872 C C . LEU A 1 120 ? 27.015 41.482 19.408 1.00 27.22 119 LEU A C 1
ATOM 873 O O . LEU A 1 120 ? 26.751 40.326 19.745 1.00 28.80 119 LEU A O 1
ATOM 878 N N . VAL A 1 121 ? 26.928 41.893 18.145 1.00 28.37 120 VAL A N 1
ATOM 879 C CA . VAL A 1 121 ? 26.486 40.981 17.090 1.00 28.67 120 VAL A CA 1
ATOM 880 C C . VAL A 1 121 ? 27.524 39.884 16.810 1.00 28.69 120 VAL A C 1
ATOM 881 O O . VAL A 1 121 ? 27.194 38.830 16.267 1.00 30.09 120 VAL A O 1
ATOM 885 N N . VAL A 1 122 ? 28.775 40.137 17.184 1.00 27.85 121 VAL A N 1
ATOM 886 C CA . VAL A 1 122 ? 29.839 39.152 16.997 1.00 28.70 121 VAL A CA 1
ATOM 887 C C . VAL A 1 122 ? 29.719 38.096 18.086 1.00 31.36 121 VAL A C 1
ATOM 888 O O . VAL A 1 122 ? 29.826 36.901 17.819 1.00 33.16 121 VAL A O 1
ATOM 892 N N . GLU A 1 123 ? 29.493 38.550 19.316 1.00 30.55 122 GLU A N 1
ATOM 893 C CA . GLU A 1 123 ? 29.373 37.654 20.457 1.00 26.26 122 GLU A CA 1
ATOM 894 C C . GLU A 1 123 ? 28.022 36.933 20.523 1.00 26.42 122 GLU A C 1
ATOM 895 O O . GLU A 1 123 ? 27.962 35.725 20.744 1.00 26.97 122 GLU A O 1
ATOM 901 N N . ALA A 1 124 ? 26.943 37.678 20.320 1.00 26.57 123 ALA A N 1
ATOM 902 C CA . ALA A 1 124 ? 25.593 37.123 20.368 1.00 27.28 123 ALA A CA 1
ATOM 903 C C . ALA A 1 124 ? 24.874 37.368 19.048 1.00 29.29 123 ALA A C 1
ATOM 904 O O . ALA A 1 124 ? 23.880 38.093 18.996 1.00 29.18 123 ALA A O 1
ATOM 906 N N . PRO A 1 125 ? 25.348 36.737 17.969 1.00 29.97 124 PRO A N 1
ATOM 907 C CA . PRO A 1 125 ? 24.730 36.919 16.654 1.00 31.27 124 PRO A CA 1
ATOM 908 C C . PRO A 1 125 ? 23.233 36.661 16.672 1.00 34.47 124 PRO A C 1
ATOM 909 O O . PRO A 1 125 ? 22.442 37.453 16.156 1.00 39.48 124 PRO A O 1
ATOM 913 N N . GLU A 1 126 ? 22.843 35.558 17.292 1.00 36.64 125 GLU A N 1
ATOM 914 C CA . GLU A 1 126 ? 21.439 35.184 17.359 1.00 34.57 125 GLU A CA 1
ATOM 915 C C . GLU A 1 126 ? 20.516 36.145 18.127 1.00 34.35 125 GLU A C 1
ATOM 916 O O . GLU A 1 126 ? 19.295 36.070 17.971 1.00 32.33 125 GLU A O 1
ATOM 922 N N . ARG A 1 127 ? 21.065 37.044 18.947 1.00 32.64 126 ARG A N 1
ATOM 923 C CA . ARG A 1 127 ? 20.200 37.969 19.694 1.00 33.34 126 ARG A CA 1
ATOM 924 C C . ARG A 1 127 ? 19.807 39.211 18.884 1.00 32.20 126 ARG A C 1
ATOM 925 O O . ARG A 1 127 ? 18.944 39.985 19.315 1.00 31.79 126 ARG A O 1
ATOM 933 N N . PHE A 1 128 ? 20.424 39.394 17.715 1.00 30.40 127 PHE A N 1
ATOM 934 C CA . PHE A 1 128 ? 20.144 40.569 16.893 1.00 30.76 127 PHE A CA 1
ATOM 935 C C . PHE A 1 128 ? 19.738 40.281 15.460 1.00 28.54 127 PHE A C 1
ATOM 936 O O . PHE A 1 128 ? 20.269 39.375 14.833 1.00 32.28 127 PHE A O 1
ATOM 944 N N . ASP A 1 129 ? 18.801 41.079 14.951 1.00 29.79 128 ASP A N 1
ATOM 945 C CA . ASP A 1 129 ? 18.278 40.933 13.589 1.00 32.36 128 ASP A CA 1
ATOM 946 C C . ASP A 1 129 ? 18.934 41.863 12.566 1.00 29.88 128 ASP A C 1
ATOM 947 O O . ASP A 1 129 ? 19.896 41.478 11.909 1.00 32.08 128 ASP A O 1
ATOM 952 N N . LYS A 1 130 ? 18.404 43.077 12.421 1.00 29.80 129 LYS A N 1
ATOM 953 C CA . LYS A 1 130 ? 18.951 44.055 11.477 1.00 28.05 129 LYS A CA 1
ATOM 954 C C . LYS A 1 130 ? 19.842 45.081 12.186 1.00 30.06 129 LYS A C 1
ATOM 955 O O . LYS A 1 130 ? 19.520 45.550 13.285 1.00 31.42 129 LYS A O 1
ATOM 961 N N . VAL A 1 131 ? 20.957 45.434 11.547 1.00 25.41 130 VAL A N 1
ATOM 962 C CA . VAL A 1 131 ? 21.900 46.392 12.110 1.00 22.27 130 VAL A CA 1
ATOM 963 C C . VAL A 1 131 ? 22.039 47.659 11.284 1.00 26.20 130 VAL A C 1
ATOM 964 O O . VAL A 1 131 ? 21.898 47.623 10.063 1.00 30.36 130 VAL A O 1
ATOM 968 N N . ALA A 1 132 ? 22.331 48.770 11.957 1.00 24.16 131 ALA A N 1
ATOM 969 C CA . ALA A 1 132 ? 22.554 50.064 11.301 1.00 25.48 131 ALA A CA 1
ATOM 970 C C . ALA A 1 132 ? 23.626 50.809 12.101 1.00 26.18 131 ALA A C 1
ATOM 971 O O . ALA A 1 132 ? 23.552 50.885 13.324 1.00 28.70 131 ALA A O 1
ATOM 973 N N . LEU A 1 133 ? 24.623 51.344 11.405 1.00 24.24 132 LEU A N 1
ATOM 974 C CA . LEU A 1 133 ? 25.710 52.068 12.045 1.00 20.49 132 LEU A CA 1
ATOM 975 C C . LEU A 1 133 ? 25.876 53.421 11.382 1.00 23.90 132 LEU A C 1
ATOM 976 O O . LEU A 1 133 ? 25.657 53.557 10.182 1.00 28.53 132 LEU A O 1
ATOM 981 N N . MET A 1 134 ? 26.264 54.421 12.164 1.00 23.40 133 MET A N 1
ATOM 982 C CA . MET A 1 134 ? 26.483 55.748 11.628 1.00 22.79 133 MET A CA 1
ATOM 983 C C . MET A 1 134 ? 27.784 56.271 12.202 1.00 25.66 133 MET A C 1
ATOM 984 O O . MET A 1 134 ? 27.968 56.247 13.413 1.00 28.03 133 MET A O 1
ATOM 989 N N . GLY A 1 135 ? 28.685 56.736 11.332 1.00 27.80 134 GLY A N 1
ATOM 990 C CA . GLY A 1 135 ? 29.972 57.260 11.771 1.00 25.55 134 GLY A CA 1
ATOM 991 C C . GLY A 1 135 ? 30.604 56.343 12.795 1.00 25.98 134 GLY A C 1
ATOM 992 O O . GLY A 1 135 ? 31.215 56.803 13.760 1.00 26.25 134 GLY A O 1
ATOM 993 N N . SER A 1 136 ? 30.455 55.039 12.574 1.00 23.87 135 SER A N 1
ATOM 994 C CA . SER A 1 136 ? 30.973 54.029 13.489 1.00 24.16 135 SER A CA 1
ATOM 995 C C . SER A 1 136 ? 32.491 54.006 13.584 1.00 26.66 135 SER A C 1
ATOM 996 O O . SER A 1 136 ? 33.170 54.495 12.679 1.00 24.67 135 SER A O 1
ATOM 999 N N . VAL A 1 137 ? 33.023 53.444 14.679 1.00 26.59 136 VAL A N 1
ATOM 1000 C CA . VAL A 1 137 ? 34.479 53.364 14.848 1.00 28.85 136 VAL A CA 1
ATOM 1001 C C . VAL A 1 137 ? 35.101 51.976 15.059 1.00 30.96 136 VAL A C 1
ATOM 1002 O O . VAL A 1 137 ? 36.286 51.877 15.412 1.00 38.67 136 VAL A O 1
ATOM 1006 N N . GLY A 1 138 ? 34.359 50.900 14.847 1.00 27.24 137 GLY A N 1
ATOM 1007 C CA . GLY A 1 138 ? 35.015 49.609 15.024 1.00 30.77 137 GLY A CA 1
ATOM 1008 C C . GLY A 1 138 ? 35.984 49.281 13.881 1.00 30.00 137 GLY A C 1
ATOM 1009 O O . GLY A 1 138 ? 36.228 48.109 13.579 1.00 30.18 137 GLY A O 1
ATOM 1010 N N . ALA A 1 139 ? 36.557 50.300 13.244 1.00 27.39 138 ALA A N 1
ATOM 1011 C CA . ALA A 1 139 ? 37.445 50.063 12.108 1.00 27.12 138 ALA A CA 1
ATOM 1012 C C . ALA A 1 139 ? 38.712 50.880 12.162 1.00 27.10 138 ALA A C 1
ATOM 1013 O O . ALA A 1 139 ? 38.786 51.857 12.896 1.00 30.78 138 ALA A O 1
ATOM 1015 N N . PRO A 1 140 ? 39.720 50.506 11.351 1.00 29.78 139 PRO A N 1
ATOM 1016 C CA . PRO A 1 140 ? 40.990 51.236 11.336 1.00 33.17 139 PRO A CA 1
ATOM 1017 C C . PRO A 1 140 ? 40.791 52.628 10.796 1.00 41.58 139 PRO A C 1
ATOM 1018 O O . PRO A 1 140 ? 39.999 52.854 9.866 1.00 45.23 139 PRO A O 1
ATOM 1022 N N . MET A 1 141 ? 41.505 53.570 11.392 1.00 48.58 140 MET A N 1
ATOM 1023 C CA . MET A 1 141 ? 41.413 54.942 10.948 1.00 53.61 140 MET A CA 1
ATOM 1024 C C . MET A 1 141 ? 42.706 55.275 10.225 1.00 57.94 140 MET A C 1
ATOM 1025 O O . MET A 1 141 ? 43.795 54.925 10.694 1.00 58.23 140 MET A O 1
ATOM 1030 N N . ASN A 1 142 ? 42.588 55.928 9.074 1.00 62.64 141 ASN A N 1
ATOM 1031 C CA . ASN A 1 142 ? 43.768 56.305 8.307 1.00 68.25 141 ASN A CA 1
ATOM 1032 C C . ASN A 1 142 ? 44.636 57.251 9.140 1.00 67.88 141 ASN A C 1
ATOM 1033 O O . ASN A 1 142 ? 45.799 56.956 9.442 1.00 69.92 141 ASN A O 1
ATOM 1038 N N . ALA A 1 143 ? 44.057 58.391 9.504 1.00 63.59 142 ALA A N 1
ATOM 1039 C CA . ALA A 1 143 ? 44.744 59.385 10.310 1.00 58.35 142 ALA A CA 1
ATOM 1040 C C . ALA A 1 143 ? 43.716 60.012 11.237 1.00 55.17 142 ALA A C 1
ATOM 1041 O O . ALA A 1 143 ? 42.619 60.359 10.804 1.00 56.96 142 ALA A O 1
ATOM 1043 N N . ARG A 1 144 ? 44.065 60.149 12.510 1.00 49.24 143 ARG A N 1
ATOM 1044 C CA . ARG A 1 144 ? 43.154 60.742 13.479 1.00 46.64 143 ARG A CA 1
ATOM 1045 C C . ARG A 1 144 ? 42.970 62.248 13.252 1.00 40.37 143 ARG A C 1
ATOM 1046 O O . ARG A 1 144 ? 43.905 63.029 13.433 1.00 40.41 143 ARG A O 1
ATOM 1054 N N . PRO A 1 145 ? 41.758 62.674 12.853 1.00 34.17 144 PRO A N 1
ATOM 1055 C CA . PRO A 1 145 ? 41.521 64.102 12.622 1.00 31.68 144 PRO A CA 1
ATOM 1056 C C . PRO A 1 145 ? 41.863 64.957 13.844 1.00 35.39 144 PRO A C 1
ATOM 1057 O O . PRO A 1 145 ? 41.789 64.491 14.984 1.00 35.10 144 PRO A O 1
ATOM 1061 N N . PRO A 1 146 ? 42.271 66.215 13.617 1.00 34.90 145 PRO A N 1
ATOM 1062 C CA . PRO A 1 146 ? 42.609 67.099 14.735 1.00 33.59 145 PRO A CA 1
ATOM 1063 C C . PRO A 1 146 ? 41.394 67.310 15.631 1.00 33.67 145 PRO A C 1
ATOM 1064 O O . PRO A 1 146 ? 41.530 67.551 16.827 1.00 37.73 145 PRO A O 1
ATOM 1068 N N . GLU A 1 147 ? 40.207 67.225 15.040 1.00 29.39 146 GLU A N 1
ATOM 1069 C CA . GLU A 1 147 ? 38.964 67.389 15.788 1.00 28.85 146 GLU A CA 1
ATOM 1070 C C . GLU A 1 147 ? 38.820 66.303 16.853 1.00 30.07 146 GLU A C 1
ATOM 1071 O O . GLU A 1 147 ? 38.368 66.567 17.967 1.00 30.63 146 GLU A O 1
ATOM 1077 N N . LEU A 1 148 ? 39.200 65.081 16.502 1.00 27.03 147 LEU A N 1
ATOM 1078 C CA . LEU A 1 148 ? 39.100 63.960 17.420 1.00 32.05 147 LEU A CA 1
ATOM 1079 C C . LEU A 1 148 ? 40.190 64.043 18.486 1.00 33.40 147 LEU A C 1
ATOM 1080 O O . LEU A 1 148 ? 39.994 63.658 19.638 1.00 37.03 147 LEU A O 1
ATOM 1085 N N . ALA A 1 149 ? 41.343 64.557 18.092 1.00 34.41 148 ALA A N 1
ATOM 1086 C CA . ALA A 1 149 ? 42.447 64.689 19.018 1.00 35.66 148 ALA A CA 1
ATOM 1087 C C . ALA A 1 149 ? 42.118 65.744 20.067 1.00 37.47 148 ALA A C 1
ATOM 1088 O O . ALA A 1 149 ? 42.380 65.541 21.245 1.00 43.07 148 ALA A O 1
ATOM 1090 N N . ARG A 1 150 ? 41.540 66.865 19.652 1.00 34.32 149 ARG A N 1
ATOM 1091 C CA . ARG A 1 150 ? 41.199 67.912 20.608 1.00 32.81 149 ARG A CA 1
ATOM 1092 C C . ARG A 1 150 ? 40.023 67.516 21.491 1.00 34.01 149 ARG A C 1
ATOM 1093 O O . ARG A 1 150 ? 39.789 68.124 22.531 1.00 35.59 149 ARG A O 1
ATOM 1101 N N . LEU A 1 151 ? 39.278 66.500 21.078 1.00 34.76 150 LEU A N 1
ATOM 1102 C CA . LEU A 1 151 ? 38.142 66.047 21.865 1.00 38.45 150 LEU A CA 1
ATOM 1103 C C . LEU A 1 151 ? 38.634 65.174 23.015 1.00 42.03 150 LEU A C 1
ATOM 1104 O O . LEU A 1 151 ? 38.168 65.290 24.152 1.00 42.24 150 LEU A O 1
ATOM 1109 N N . LEU A 1 152 ? 39.583 64.299 22.700 1.00 40.52 151 LEU A N 1
ATOM 1110 C CA . LEU A 1 152 ? 40.142 63.391 23.682 1.00 40.09 151 LEU A CA 1
ATOM 1111 C C . LEU A 1 152 ? 40.959 64.118 24.728 1.00 42.35 151 LEU A C 1
ATOM 1112 O O . LEU A 1 152 ? 41.052 63.664 25.872 1.00 46.10 151 LEU A O 1
ATOM 1117 N N . ALA A 1 153 ? 41.549 65.246 24.345 1.00 40.89 152 ALA A N 1
ATOM 1118 C CA . ALA A 1 153 ? 42.368 66.018 25.274 1.00 40.18 152 ALA A CA 1
ATOM 1119 C C . ALA A 1 153 ? 41.624 67.236 25.822 1.00 38.12 152 ALA A C 1
ATOM 1120 O O . ALA A 1 153 ? 42.246 68.231 26.186 1.00 37.78 152 ALA A O 1
ATOM 1122 N N . PHE A 1 154 ? 40.296 67.146 25.899 1.00 37.61 153 PHE A N 1
ATOM 1123 C CA . PHE A 1 154 ? 39.479 68.255 26.386 1.00 36.19 153 PHE A CA 1
ATOM 1124 C C . PHE A 1 154 ? 39.710 68.643 27.850 1.00 37.87 153 PHE A C 1
ATOM 1125 O O . PHE A 1 154 ? 39.659 69.827 28.195 1.00 39.18 153 PHE A O 1
ATOM 1133 N N . TYR A 1 155 ? 39.959 67.661 28.711 1.00 38.35 154 TYR A N 1
ATOM 1134 C CA . TYR A 1 155 ? 40.168 67.955 30.127 1.00 38.10 154 TYR A CA 1
ATOM 1135 C C . TYR A 1 155 ? 41.485 68.634 30.423 1.00 39.16 154 TYR A C 1
ATOM 1136 O O . TYR A 1 155 ? 41.762 68.970 31.570 1.00 45.92 154 TYR A O 1
ATOM 1145 N N . ALA A 1 156 ? 42.295 68.840 29.390 1.00 37.51 155 ALA A N 1
ATOM 1146 C CA . ALA A 1 156 ? 43.576 69.506 29.549 1.00 33.30 155 ALA A CA 1
ATOM 1147 C C . ALA A 1 156 ? 43.322 71.014 29.601 1.00 32.57 155 ALA A C 1
ATOM 1148 O O . ALA A 1 156 ? 44.157 71.788 30.074 1.00 32.83 155 ALA A O 1
ATOM 1150 N N . ASP A 1 157 ? 42.151 71.411 29.110 1.00 33.03 156 ASP A N 1
ATOM 1151 C CA . ASP A 1 157 ? 41.717 72.812 29.071 1.00 34.58 156 ASP A CA 1
ATOM 1152 C C . ASP A 1 157 ? 40.192 72.755 28.964 1.00 35.73 156 ASP A C 1
ATOM 1153 O O . ASP A 1 157 ? 39.619 73.047 27.913 1.00 36.79 156 ASP A O 1
ATOM 1158 N N . PRO A 1 158 ? 39.513 72.389 30.070 1.00 38.53 157 PRO A N 1
ATOM 1159 C CA . PRO A 1 158 ? 38.051 72.282 30.082 1.00 37.66 157 PRO A CA 1
ATOM 1160 C C . PRO A 1 158 ? 37.272 73.582 30.203 1.00 37.15 157 PRO A C 1
ATOM 1161 O O . PRO A 1 158 ? 36.342 73.677 31.001 1.00 40.79 157 PRO A O 1
ATOM 1165 N N . ARG A 1 159 ? 37.638 74.576 29.402 1.00 35.13 158 ARG A N 1
ATOM 1166 C CA . ARG A 1 159 ? 36.942 75.850 29.425 1.00 29.95 158 ARG A CA 1
ATOM 1167 C C . ARG A 1 159 ? 35.682 75.721 28.569 1.00 31.10 158 ARG A C 1
ATOM 1168 O O . ARG A 1 159 ? 35.552 74.770 27.793 1.00 30.17 158 ARG A O 1
ATOM 1176 N N . LEU A 1 160 ? 34.757 76.671 28.713 1.00 33.80 159 LEU A N 1
ATOM 1177 C CA . LEU A 1 160 ? 33.494 76.630 27.977 1.00 35.80 159 LEU A CA 1
ATOM 1178 C C . LEU A 1 160 ? 33.603 76.902 26.484 1.00 39.26 159 LEU A C 1
ATOM 1179 O O . LEU A 1 160 ? 32.927 76.236 25.689 1.00 41.84 159 LEU A O 1
ATOM 1184 N N . THR A 1 161 ? 34.418 77.884 26.096 1.00 37.62 160 THR A N 1
ATOM 1185 C CA . THR A 1 161 ? 34.571 78.194 24.677 1.00 38.02 160 THR A CA 1
ATOM 1186 C C . THR A 1 161 ? 35.122 76.966 23.948 1.00 36.37 160 THR A C 1
ATOM 1187 O O . THR A 1 161 ? 34.547 76.527 22.956 1.00 40.57 160 THR A O 1
ATOM 1191 N N . PRO A 1 162 ? 36.236 76.390 24.431 1.00 31.36 161 PRO A N 1
ATOM 1192 C CA . PRO A 1 162 ? 36.761 75.208 23.746 1.00 30.35 161 PRO A CA 1
ATOM 1193 C C . PRO A 1 162 ? 35.687 74.126 23.626 1.00 33.02 161 PRO A C 1
ATOM 1194 O O . PRO A 1 162 ? 35.651 73.382 22.650 1.00 35.59 161 PRO A O 1
ATOM 1198 N N . TYR A 1 163 ? 34.815 74.038 24.627 1.00 34.11 162 TYR A N 1
ATOM 1199 C CA . TYR A 1 163 ? 33.754 73.035 24.614 1.00 32.92 162 TYR A CA 1
ATOM 1200 C C . TYR A 1 163 ? 32.724 73.331 23.531 1.00 34.62 162 TYR A C 1
ATOM 1201 O O . TYR A 1 163 ? 32.236 72.410 22.866 1.00 31.59 162 TYR A O 1
ATOM 1210 N N . ARG A 1 164 ? 32.393 74.614 23.358 1.00 36.02 163 ARG A N 1
ATOM 1211 C CA . ARG A 1 164 ? 31.434 75.031 22.334 1.00 37.44 163 ARG A CA 1
ATOM 1212 C C . ARG A 1 164 ? 31.957 74.676 20.938 1.00 34.98 163 ARG A C 1
ATOM 1213 O O . ARG A 1 164 ? 31.202 74.221 20.079 1.00 30.69 163 ARG A O 1
ATOM 1221 N N . GLU A 1 165 ? 33.253 74.894 20.729 1.00 33.67 164 GLU A N 1
ATOM 1222 C CA . GLU A 1 165 ? 33.898 74.585 19.463 1.00 38.18 164 GLU A CA 1
ATOM 1223 C C . GLU A 1 165 ? 33.806 73.077 19.275 1.00 40.27 164 GLU A C 1
ATOM 1224 O O . GLU A 1 165 ? 33.459 72.581 18.201 1.00 43.44 164 GLU A O 1
ATOM 1230 N N . LEU A 1 166 ? 34.114 72.355 20.346 1.00 39.15 165 LEU A N 1
ATOM 1231 C CA . LEU A 1 166 ? 34.065 70.902 20.353 1.00 35.59 165 LEU A CA 1
ATOM 1232 C C . LEU A 1 166 ? 32.701 70.389 19.886 1.00 34.39 165 LEU A C 1
ATOM 1233 O O . LEU A 1 166 ? 32.627 69.528 19.019 1.00 33.07 165 LEU A O 1
ATOM 1238 N N . ILE A 1 167 ? 31.626 70.920 20.461 1.00 33.87 166 ILE A N 1
ATOM 1239 C CA . ILE A 1 167 ? 30.276 70.498 20.095 1.00 33.62 166 ILE A CA 1
ATOM 1240 C C . ILE A 1 167 ? 29.938 70.905 18.669 1.00 33.71 166 ILE A C 1
ATOM 1241 O O . ILE A 1 167 ? 29.402 70.104 17.898 1.00 27.96 166 ILE A O 1
ATOM 1246 N N . HIS A 1 168 ? 30.247 72.154 18.326 1.00 33.96 167 HIS A N 1
ATOM 1247 C CA . HIS A 1 168 ? 29.981 72.662 16.984 1.00 33.71 167 HIS A CA 1
ATOM 1248 C C . HIS A 1 168 ? 30.582 71.751 15.927 1.00 33.42 167 HIS A C 1
ATOM 1249 O O . HIS A 1 168 ? 30.014 71.593 14.850 1.00 38.33 167 HIS A O 1
ATOM 1256 N N . SER A 1 169 ? 31.724 71.152 16.238 1.00 28.60 168 SER A N 1
ATOM 1257 C CA . SER A 1 169 ? 32.399 70.276 15.294 1.00 32.46 168 SER A CA 1
ATOM 1258 C C . SER A 1 169 ? 31.727 68.906 15.097 1.00 34.16 168 SER A C 1
ATOM 1259 O O . SER A 1 169 ? 32.203 68.078 14.306 1.00 34.24 168 SER A O 1
ATOM 1262 N N . PHE A 1 170 ? 30.614 68.679 15.794 1.00 31.90 169 PHE A N 1
ATOM 1263 C CA . PHE A 1 170 ? 29.892 67.410 15.696 1.00 29.65 169 PHE A CA 1
ATOM 1264 C C . PHE A 1 170 ? 28.807 67.443 14.636 1.00 29.66 169 PHE A C 1
ATOM 1265 O O . PHE A 1 170 ? 28.340 66.398 14.172 1.00 28.28 169 PHE A O 1
ATOM 1273 N N . VAL A 1 171 ? 28.387 68.649 14.277 1.00 29.36 170 VAL A N 1
ATOM 1274 C CA . VAL A 1 171 ? 27.350 68.806 13.276 1.00 29.90 170 VAL A CA 1
ATOM 1275 C C . VAL A 1 171 ? 27.879 69.586 12.076 1.00 32.74 170 VAL A C 1
ATOM 1276 O O . VAL A 1 171 ? 28.911 70.255 12.152 1.00 33.67 170 VAL A O 1
ATOM 1280 N N . TYR A 1 172 ? 27.156 69.485 10.967 1.00 35.27 171 TYR A N 1
ATOM 1281 C CA . TYR A 1 172 ? 27.521 70.142 9.730 1.00 34.14 171 TYR A CA 1
ATOM 1282 C C . TYR A 1 172 ? 27.352 71.659 9.814 1.00 35.96 171 TYR A C 1
ATOM 1283 O O . TYR A 1 172 ? 28.258 72.419 9.464 1.00 35.14 171 TYR A O 1
ATOM 1292 N N . ASP A 1 173 ? 26.190 72.100 10.280 1.00 36.84 172 ASP A N 1
ATOM 1293 C CA . ASP A 1 173 ? 25.927 73.527 10.405 1.00 40.44 172 ASP A CA 1
ATOM 129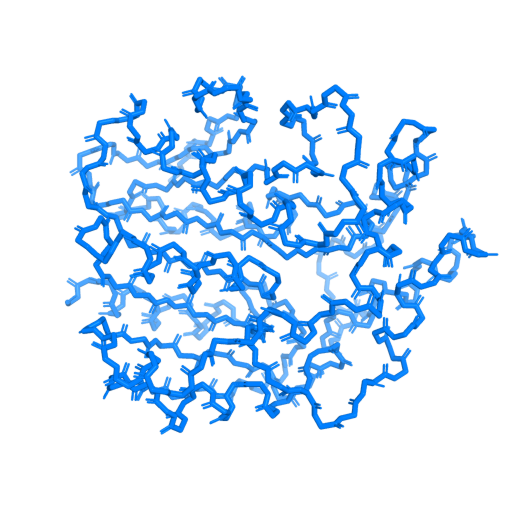4 C C . ASP A 1 173 ? 25.480 73.862 11.832 1.00 40.60 172 ASP A C 1
ATOM 1295 O O . ASP A 1 173 ? 24.300 73.758 12.168 1.00 38.64 172 ASP A O 1
ATOM 1300 N N . PRO A 1 174 ? 26.422 74.292 12.684 1.00 42.26 173 PRO A N 1
ATOM 1301 C CA . PRO A 1 174 ? 26.106 74.633 14.077 1.00 45.28 173 PRO A CA 1
ATOM 1302 C C . PRO A 1 174 ? 25.110 75.769 14.239 1.00 47.19 173 PRO A C 1
ATOM 1303 O O . PRO A 1 174 ? 24.150 75.661 15.000 1.00 48.75 173 PRO A O 1
ATOM 1307 N N . GLU A 1 175 ? 25.352 76.853 13.514 1.00 50.66 174 GLU A N 1
ATOM 1308 C CA . GLU A 1 175 ? 24.514 78.036 13.576 1.00 54.23 174 GLU A CA 1
ATOM 1309 C C . GLU A 1 175 ? 23.021 77.762 13.534 1.00 54.29 174 GLU A C 1
ATOM 1310 O O . GLU A 1 175 ? 22.253 78.383 14.267 1.00 59.05 174 GLU A O 1
ATOM 1316 N N . ASN A 1 176 ? 22.600 76.826 12.697 1.00 52.41 175 ASN A N 1
ATOM 1317 C CA . ASN A 1 176 ? 21.179 76.549 12.583 1.00 52.15 175 ASN A CA 1
ATOM 1318 C C . ASN A 1 176 ? 20.704 75.289 13.281 1.00 52.54 175 ASN A C 1
ATOM 1319 O O . ASN A 1 176 ? 19.540 74.907 13.152 1.00 52.48 175 ASN A O 1
ATOM 1324 N N . PHE A 1 177 ? 21.593 74.643 14.024 1.00 52.57 176 PHE A N 1
ATOM 1325 C CA . PHE A 1 177 ? 21.213 73.431 14.740 1.00 52.58 176 PHE A CA 1
ATOM 1326 C C . PHE A 1 177 ? 20.361 73.799 15.944 1.00 54.61 176 PHE A C 1
ATOM 1327 O O . PHE A 1 177 ? 20.803 74.546 16.816 1.00 56.85 176 PHE A O 1
ATOM 1335 N N . PRO A 1 178 ? 19.121 73.283 16.002 1.00 57.12 177 PRO A N 1
ATOM 1336 C CA . PRO A 1 178 ? 18.189 73.552 17.103 1.00 57.56 177 PRO A CA 1
ATOM 1337 C C . PRO A 1 178 ? 18.611 72.910 18.420 1.00 57.86 177 PRO A C 1
ATOM 1338 O O . PRO A 1 178 ? 18.683 71.684 18.532 1.00 55.51 177 PRO A O 1
ATOM 1342 N N . GLY A 1 179 ? 18.883 73.753 19.412 1.00 58.77 178 GLY A N 1
ATOM 1343 C CA . GLY A 1 179 ? 19.292 73.264 20.715 1.00 61.40 178 GLY A CA 1
ATOM 1344 C C . GLY A 1 179 ? 20.794 73.281 20.919 1.00 62.51 178 GLY A C 1
ATOM 1345 O O . GLY A 1 179 ? 21.300 72.705 21.887 1.00 66.13 178 GLY A O 1
ATOM 1346 N N . MET A 1 180 ? 21.512 73.950 20.022 1.00 59.50 179 MET A N 1
ATOM 1347 C CA . MET A 1 180 ? 22.960 74.010 20.123 1.00 58.50 179 MET A CA 1
ATOM 1348 C C . MET A 1 180 ? 23.439 74.571 21.462 1.00 59.99 179 MET A C 1
ATOM 1349 O O . MET A 1 180 ? 23.896 73.814 22.324 1.00 59.14 179 MET A O 1
ATOM 1354 N N . GLU A 1 181 ? 23.328 75.889 21.634 1.00 60.39 180 GLU A N 1
ATOM 1355 C CA . GLU A 1 181 ? 23.768 76.557 22.861 1.00 60.25 180 GLU A CA 1
ATOM 1356 C C . GLU A 1 181 ? 23.252 75.883 24.127 1.00 60.34 180 GLU A C 1
ATOM 1357 O O . GLU A 1 181 ? 23.974 75.766 25.118 1.00 59.67 180 GLU A O 1
ATOM 1363 N N . GLU A 1 182 ? 22.000 75.443 24.091 1.00 60.94 181 GLU A N 1
ATOM 1364 C CA . GLU A 1 182 ? 21.399 74.779 25.236 1.00 61.74 181 GLU A CA 1
ATOM 1365 C C . GLU A 1 182 ? 22.108 73.459 25.478 1.00 59.18 181 GLU A C 1
ATOM 1366 O O . GLU A 1 182 ? 22.402 73.100 26.618 1.00 59.16 181 GLU A O 1
ATOM 1372 N N . ILE A 1 183 ? 22.384 72.741 24.395 1.00 53.11 182 ILE A N 1
ATOM 1373 C CA . ILE A 1 183 ? 23.084 71.472 24.487 1.00 47.37 182 ILE A CA 1
ATOM 1374 C C . ILE A 1 183 ? 24.504 71.727 25.009 1.00 45.47 182 ILE A C 1
ATOM 1375 O O . ILE A 1 183 ? 25.022 70.972 25.828 1.00 45.13 182 ILE A O 1
ATOM 1380 N N . VAL A 1 184 ? 25.118 72.804 24.532 1.00 39.64 183 VAL A N 1
ATOM 1381 C CA . VAL A 1 184 ? 26.468 73.169 24.938 1.00 41.37 183 VAL A CA 1
ATOM 1382 C C . VAL A 1 184 ? 26.553 73.462 26.436 1.00 46.73 183 VAL A C 1
ATOM 1383 O O . VAL A 1 184 ? 27.278 72.787 27.177 1.00 48.35 183 VAL A O 1
ATOM 1387 N N . LYS A 1 185 ? 25.810 74.479 26.868 1.00 50.12 184 LYS A N 1
ATOM 1388 C CA . LYS A 1 185 ? 25.800 74.908 28.263 1.00 50.45 184 LYS A CA 1
ATOM 1389 C C . LYS A 1 185 ? 25.442 73.813 29.254 1.00 48.69 184 LYS A C 1
ATOM 1390 O O . LYS A 1 185 ? 26.175 73.575 30.209 1.00 48.25 184 LYS A O 1
ATOM 1396 N N . SER A 1 186 ? 24.323 73.142 29.023 1.00 46.40 185 SER A N 1
ATOM 1397 C CA . SER A 1 186 ? 23.882 72.094 29.926 1.00 48.18 185 SER A CA 1
ATOM 1398 C C . SER A 1 186 ? 24.815 70.889 29.982 1.00 50.10 185 SER A C 1
ATOM 1399 O O . SER A 1 186 ? 25.043 70.336 31.062 1.00 51.31 185 SER A O 1
ATOM 1402 N N . ARG A 1 187 ? 25.353 70.478 28.835 1.00 49.67 186 ARG A N 1
ATOM 1403 C CA . ARG A 1 187 ? 26.255 69.326 28.797 1.00 47.87 186 ARG A CA 1
ATOM 1404 C C . ARG A 1 187 ? 27.633 69.675 29.364 1.00 46.57 186 ARG A C 1
ATOM 1405 O O . ARG A 1 187 ? 28.385 68.785 29.792 1.00 41.95 186 ARG A O 1
ATOM 1413 N N . PHE A 1 188 ? 27.948 70.973 29.369 1.00 44.63 187 PHE A N 1
ATOM 1414 C CA . PHE A 1 188 ? 29.221 71.470 29.891 1.00 47.14 187 PHE A CA 1
ATOM 1415 C C . PHE A 1 188 ? 29.235 71.370 31.412 1.00 49.53 187 PHE A C 1
ATOM 1416 O O . PHE A 1 188 ? 30.285 71.157 32.021 1.00 49.28 187 PHE A O 1
ATOM 1424 N N . GLU A 1 189 ? 28.056 71.546 32.008 1.00 52.55 188 GLU A N 1
ATOM 1425 C CA . GLU A 1 189 ? 27.866 71.464 33.453 1.00 54.35 188 GLU A CA 1
ATOM 1426 C C . GLU A 1 189 ? 28.173 70.036 33.888 1.00 53.51 188 GLU A C 1
ATOM 1427 O O . GLU A 1 189 ? 28.990 69.801 34.776 1.00 52.68 188 GLU A O 1
ATOM 1433 N N . VAL A 1 190 ? 27.499 69.090 33.242 1.00 53.19 189 VAL A N 1
ATOM 1434 C CA . VAL A 1 190 ? 27.671 67.667 33.519 1.00 53.18 189 VAL A CA 1
ATOM 1435 C C . VAL A 1 190 ? 29.117 67.232 33.283 1.00 55.59 189 VAL A C 1
ATOM 1436 O O . VAL A 1 190 ? 29.738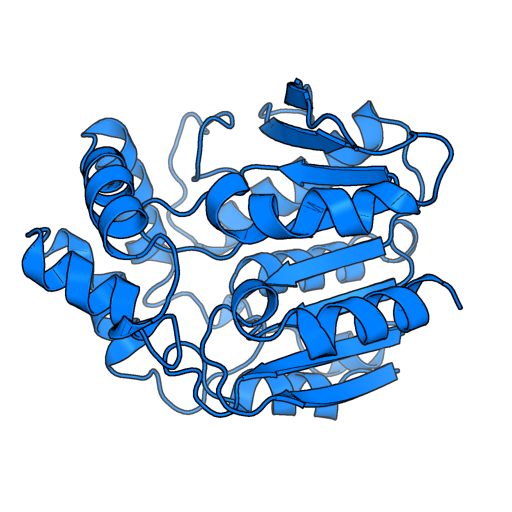 66.609 34.146 1.00 53.63 189 VAL A O 1
ATOM 1440 N N . ALA A 1 191 ? 29.636 67.563 32.101 1.00 58.39 190 ALA A N 1
ATOM 1441 C CA . ALA A 1 191 ? 30.995 67.206 31.711 1.00 58.97 190 ALA A CA 1
ATOM 1442 C C . ALA A 1 191 ? 32.039 67.636 32.740 1.00 61.25 190 ALA A C 1
ATOM 1443 O O . ALA A 1 191 ? 33.099 67.013 32.861 1.00 60.93 190 ALA A O 1
ATOM 1445 N N . ASN A 1 192 ? 31.733 68.690 33.492 1.00 63.69 191 ASN A N 1
ATOM 1446 C CA . ASN A 1 192 ? 32.660 69.196 34.503 1.00 66.92 191 ASN A CA 1
ATOM 1447 C C . ASN A 1 192 ? 32.419 68.668 35.929 1.00 68.21 191 ASN A C 1
ATOM 1448 O O . ASN A 1 192 ? 33.241 68.886 36.823 1.00 67.85 191 ASN A O 1
ATOM 1453 N N . ASP A 1 193 ? 31.299 67.980 36.140 1.00 67.82 192 ASP A N 1
ATOM 1454 C CA . ASP A 1 193 ? 30.987 67.418 37.450 1.00 68.15 192 ASP A CA 1
ATOM 1455 C C . ASP A 1 193 ? 32.217 66.664 37.943 1.00 68.79 192 ASP A C 1
ATOM 1456 O O . ASP A 1 193 ? 32.761 65.827 37.226 1.00 69.94 192 ASP A O 1
ATOM 1461 N N . PRO A 1 194 ? 32.674 66.953 39.174 1.00 69.88 193 PRO A N 1
ATOM 1462 C CA . PRO A 1 194 ? 33.857 66.279 39.732 1.00 67.83 193 PRO A CA 1
ATOM 1463 C C . PRO A 1 194 ? 33.859 64.762 39.541 1.00 67.03 193 PRO A C 1
ATOM 1464 O O . PRO A 1 194 ? 34.892 64.171 39.224 1.00 65.20 193 PRO A O 1
ATOM 1468 N N . GLU A 1 195 ? 32.698 64.140 39.731 1.00 67.47 194 GLU A N 1
ATOM 1469 C CA . GLU A 1 195 ? 32.567 62.695 39.584 1.00 69.73 194 GLU A CA 1
ATOM 1470 C C . GLU A 1 195 ? 32.555 62.262 38.108 1.00 67.84 194 GLU A C 1
ATOM 1471 O O . GLU A 1 195 ? 33.086 61.200 37.762 1.00 64.51 194 GLU A O 1
ATOM 1477 N N . VAL A 1 196 ? 31.949 63.085 37.250 1.00 66.08 195 VAL A N 1
ATOM 1478 C CA . VAL A 1 196 ? 31.878 62.808 35.809 1.00 61.81 195 VAL A CA 1
ATOM 1479 C C . VAL A 1 196 ? 33.261 62.990 35.194 1.00 60.16 195 VAL A C 1
ATOM 1480 O O . VAL A 1 196 ? 33.762 62.114 34.485 1.00 60.09 195 VAL A O 1
ATOM 1484 N N . ARG A 1 197 ? 33.864 64.141 35.474 1.00 57.29 196 ARG A N 1
ATOM 1485 C CA . ARG A 1 197 ? 35.188 64.463 34.969 1.00 57.43 196 ARG A CA 1
ATOM 1486 C C . ARG A 1 197 ? 36.176 63.396 35.441 1.00 58.21 196 ARG A C 1
ATOM 1487 O O . ARG A 1 197 ? 37.217 63.175 34.824 1.00 58.15 196 ARG A O 1
ATOM 1495 N N . ARG A 1 198 ? 35.836 62.722 36.529 1.00 59.75 197 ARG A N 1
ATOM 1496 C CA . ARG A 1 198 ? 36.698 61.682 37.063 1.00 62.81 197 ARG A CA 1
ATOM 1497 C C . ARG A 1 198 ? 36.704 60.459 36.137 1.00 62.48 197 ARG A C 1
ATOM 1498 O O . ARG A 1 198 ? 37.747 60.066 35.604 1.00 60.84 197 ARG A O 1
ATOM 1506 N N . ILE A 1 199 ? 35.540 59.856 35.929 1.00 61.07 198 ILE A N 1
ATOM 1507 C CA . ILE A 1 199 ? 35.475 58.684 35.070 1.00 60.16 198 ILE A CA 1
ATOM 1508 C C . ILE A 1 199 ? 35.820 59.040 33.616 1.00 59.75 198 ILE A C 1
ATOM 1509 O O . ILE A 1 199 ? 36.554 58.304 32.948 1.00 58.12 198 ILE A O 1
ATOM 1514 N N . GLN A 1 200 ? 35.306 60.177 33.144 1.00 57.75 199 GLN A N 1
ATOM 1515 C CA . GLN A 1 200 ? 35.555 60.641 31.778 1.00 55.42 199 GLN A CA 1
ATOM 1516 C C . GLN A 1 200 ? 37.042 60.761 31.457 1.00 52.41 199 GLN A C 1
ATOM 1517 O O . GLN A 1 200 ? 37.493 60.362 30.386 1.00 52.10 199 GLN A O 1
ATOM 1523 N N . GLU A 1 201 ? 37.805 61.317 32.384 1.00 48.39 200 GLU A N 1
ATOM 1524 C CA . GLU A 1 201 ? 39.227 61.475 32.170 1.00 46.95 200 GLU A CA 1
ATOM 1525 C C . GLU A 1 201 ? 39.890 60.156 31.835 1.00 47.75 200 GLU A C 1
ATOM 1526 O O . GLU A 1 201 ? 40.552 60.047 30.810 1.00 52.20 200 GLU A O 1
ATOM 1532 N N . VAL A 1 202 ? 39.717 59.152 32.691 1.00 46.12 201 VAL A N 1
ATOM 1533 C CA . VAL A 1 202 ? 40.339 57.852 32.449 1.00 45.66 201 VAL A CA 1
ATOM 1534 C C . VAL A 1 202 ? 39.806 57.171 31.182 1.00 47.07 201 VAL A C 1
ATOM 1535 O O . VAL A 1 202 ? 40.551 56.482 30.473 1.00 46.92 201 VAL A O 1
ATOM 1539 N N . MET A 1 203 ? 38.520 57.370 30.902 1.00 45.97 202 MET A N 1
ATOM 1540 C CA . MET A 1 203 ? 37.886 56.783 29.724 1.00 43.66 202 MET A CA 1
ATOM 1541 C C . MET A 1 203 ? 38.572 57.285 28.461 1.00 41.85 202 MET A C 1
ATOM 1542 O O . MET A 1 203 ? 38.947 56.506 27.587 1.00 34.89 202 MET A O 1
ATOM 1547 N N . PHE A 1 204 ? 38.722 58.602 28.385 1.00 41.62 203 PHE A N 1
ATOM 1548 C CA . PHE A 1 204 ? 39.359 59.251 27.255 1.00 42.23 203 PHE A CA 1
ATOM 1549 C C . PHE A 1 204 ? 40.827 58.857 27.192 1.00 44.47 203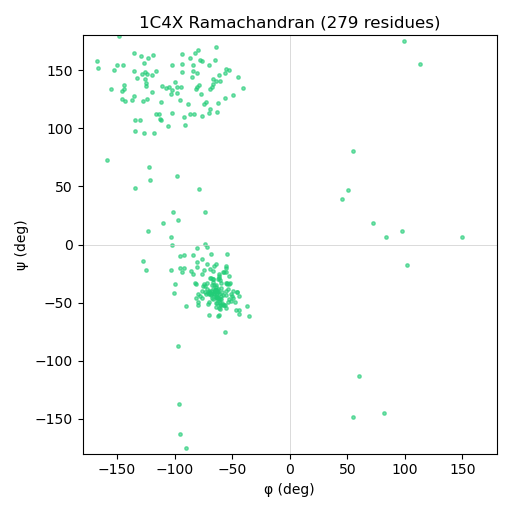 PHE A C 1
ATOM 1550 O O . PHE A 1 204 ? 41.393 58.706 26.115 1.00 47.80 203 PHE A O 1
ATOM 1558 N N . GLU A 1 205 ? 41.443 58.678 28.350 1.00 46.63 204 GLU A N 1
ATOM 1559 C CA . GLU A 1 205 ? 42.839 58.286 28.389 1.00 49.03 204 GLU A CA 1
ATOM 1560 C C . GLU A 1 205 ? 42.975 56.898 27.795 1.00 49.38 204 GLU A C 1
ATOM 1561 O O . GLU A 1 205 ? 43.936 56.607 27.086 1.00 49.50 204 GLU A O 1
ATOM 1567 N N . SER A 1 206 ? 42.012 56.035 28.097 1.00 50.60 205 SER A N 1
ATOM 1568 C CA . SER A 1 206 ? 42.033 54.672 27.582 1.00 51.27 205 SER A CA 1
ATOM 1569 C C . SER A 1 206 ? 41.722 54.681 26.090 1.00 49.47 205 SER A C 1
ATOM 1570 O O . SER A 1 206 ? 42.312 53.920 25.330 1.00 46.44 205 SER A O 1
ATOM 1573 N N . MET A 1 207 ? 40.798 55.548 25.680 1.00 51.45 206 MET A N 1
ATOM 1574 C CA . MET A 1 207 ? 40.414 55.659 24.273 1.00 54.80 206 MET A CA 1
ATOM 1575 C C . MET A 1 207 ? 41.621 56.065 23.446 1.00 57.13 206 MET A C 1
ATOM 1576 O O . MET A 1 207 ? 41.959 55.391 22.474 1.00 59.30 206 MET A O 1
ATOM 1581 N N . LYS A 1 208 ? 42.263 57.169 23.824 1.00 60.13 207 LYS A N 1
ATOM 1582 C CA . LYS A 1 208 ? 43.458 57.619 23.115 1.00 65.34 207 LYS A CA 1
ATOM 1583 C C . LYS A 1 208 ? 44.541 56.575 23.402 1.00 68.21 207 LYS A C 1
ATOM 1584 O O . LYS A 1 208 ? 44.701 56.132 24.542 1.00 70.68 207 LYS A O 1
ATOM 1590 N N . ALA A 1 209 ? 45.276 56.168 22.372 1.00 70.78 208 ALA A N 1
ATOM 1591 C CA . ALA A 1 209 ? 46.304 55.146 22.548 1.00 72.73 208 ALA A CA 1
ATOM 1592 C C . ALA A 1 209 ? 45.627 53.933 23.186 1.00 71.12 208 ALA A C 1
ATOM 1593 O O . ALA A 1 209 ? 45.691 53.742 24.397 1.00 70.53 208 ALA A O 1
ATOM 1595 N N . GLY A 1 210 ? 44.957 53.133 22.361 1.00 73.36 209 GLY A N 1
ATOM 1596 C CA . GLY A 1 210 ? 44.272 51.952 22.857 1.00 74.17 209 GLY A CA 1
ATOM 1597 C C . GLY A 1 210 ? 43.037 51.589 22.048 1.00 74.84 209 GLY A C 1
ATOM 1598 O O . GLY A 1 210 ? 42.299 50.672 22.414 1.00 76.19 209 GLY A O 1
ATOM 1599 N N . MET A 1 211 ? 42.814 52.292 20.939 1.00 73.97 210 MET A N 1
ATOM 1600 C CA . MET A 1 211 ? 41.653 52.038 20.094 1.00 71.34 210 MET A CA 1
ATOM 1601 C C . MET A 1 211 ? 41.845 50.929 19.063 1.00 71.53 210 MET A C 1
ATOM 1602 O O . MET A 1 211 ? 40.869 50.350 18.592 1.00 70.97 210 MET A O 1
ATOM 1607 N N . GLU A 1 212 ? 43.093 50.636 18.707 1.00 71.70 211 GLU A N 1
ATOM 1608 C CA . GLU A 1 212 ? 43.368 49.589 17.725 1.00 72.18 211 GLU A CA 1
ATOM 1609 C C . GLU A 1 212 ? 42.639 48.293 18.076 1.00 67.85 211 GLU A C 1
ATOM 1610 O O . GLU A 1 212 ? 42.054 47.644 17.208 1.00 68.87 211 GLU A O 1
ATOM 1616 N N . SER A 1 213 ? 42.690 47.919 19.351 1.00 62.19 212 SER A N 1
ATOM 1617 C CA . SER A 1 213 ? 42.055 46.692 19.829 1.00 53.71 212 SER A CA 1
ATOM 1618 C C . SER A 1 213 ? 40.573 46.662 19.485 1.00 47.99 212 SER A C 1
ATOM 1619 O O . SER A 1 213 ? 39.948 45.601 19.477 1.00 44.28 212 SER A O 1
ATOM 1622 N N . LEU A 1 214 ? 40.026 47.837 19.192 1.00 43.04 213 LEU A N 1
ATOM 1623 C CA . LEU A 1 214 ? 38.618 47.981 18.845 1.00 40.75 213 LEU A CA 1
ATOM 1624 C C . LEU A 1 214 ? 38.263 47.528 17.425 1.00 38.75 213 LEU A C 1
ATOM 1625 O O . LEU A 1 214 ? 37.079 47.380 17.101 1.00 39.02 213 LEU A O 1
ATOM 1630 N N . VAL A 1 215 ? 39.281 47.307 16.592 1.00 32.92 214 VAL A N 1
ATOM 1631 C CA . VAL A 1 215 ? 39.078 46.901 15.206 1.00 27.49 214 VAL A CA 1
ATOM 1632 C C . VAL A 1 215 ? 38.609 45.463 15.047 1.00 29.31 214 VAL A C 1
ATOM 1633 O O . VAL A 1 215 ? 39.259 44.517 15.499 1.00 29.82 214 VAL A O 1
ATOM 1637 N N . ILE A 1 216 ? 37.464 45.304 14.400 1.00 26.31 215 ILE A N 1
ATOM 1638 C CA . ILE A 1 216 ? 36.937 43.983 14.173 1.00 28.89 215 ILE A CA 1
ATOM 1639 C C . ILE A 1 216 ? 37.735 43.384 13.020 1.00 32.36 215 ILE A C 1
ATOM 1640 O O . ILE A 1 216 ? 37.919 44.016 11.971 1.00 34.81 215 ILE A O 1
ATOM 1645 N N . PRO A 1 217 ? 38.255 42.166 13.208 1.00 31.12 216 PRO A N 1
ATOM 1646 C CA . PRO A 1 217 ? 39.024 41.558 12.117 1.00 30.37 216 PRO A CA 1
ATOM 1647 C C . PRO A 1 217 ? 38.163 41.384 10.863 1.00 28.18 216 PRO A C 1
ATOM 1648 O O . PRO A 1 217 ? 36.984 41.036 10.945 1.00 25.12 216 PRO A O 1
ATOM 1652 N N . PRO A 1 218 ? 38.747 41.632 9.685 1.00 26.01 217 PRO A N 1
ATOM 1653 C CA . PRO A 1 218 ? 38.036 41.502 8.408 1.00 23.29 217 PRO A CA 1
ATOM 1654 C C . PRO A 1 218 ? 37.396 40.128 8.272 1.00 20.18 217 PRO A C 1
ATOM 1655 O O . PRO A 1 218 ? 36.292 39.994 7.758 1.00 18.57 217 PRO A O 1
ATOM 1659 N N . ALA A 1 219 ? 38.107 39.111 8.742 1.00 20.64 218 ALA A N 1
ATOM 1660 C CA . ALA A 1 219 ? 37.637 37.739 8.676 1.00 22.29 218 ALA A CA 1
ATOM 1661 C C . ALA A 1 219 ? 36.358 37.567 9.477 1.00 25.09 218 ALA A C 1
ATOM 1662 O O . ALA A 1 219 ? 35.523 36.735 9.166 1.00 31.18 218 ALA A O 1
ATOM 1664 N N . THR A 1 220 ? 36.196 38.364 10.514 1.00 22.88 219 THR A N 1
ATOM 1665 C CA . THR A 1 220 ? 35.006 38.263 11.330 1.00 23.44 219 THR A CA 1
ATOM 1666 C C . THR A 1 220 ? 33.850 39.017 10.667 1.00 24.17 219 THR A C 1
ATOM 1667 O O . THR A 1 220 ? 32.731 38.513 10.586 1.00 27.27 219 THR A O 1
ATOM 1671 N N . LEU A 1 221 ? 34.122 40.228 10.194 1.00 23.51 220 LEU A N 1
ATOM 1672 C CA . LEU A 1 221 ? 33.108 41.019 9.514 1.00 23.07 220 LEU A CA 1
ATOM 1673 C C . LEU A 1 221 ? 32.539 40.207 8.351 1.00 25.53 220 LEU A C 1
ATOM 1674 O O . LEU A 1 221 ? 31.338 40.230 8.091 1.00 27.30 220 LEU A O 1
ATOM 1679 N N . GLY A 1 222 ? 33.412 39.484 7.657 1.00 24.67 221 GLY A N 1
ATOM 1680 C CA . GLY A 1 222 ? 32.978 38.686 6.527 1.00 29.73 221 GLY A CA 1
ATOM 1681 C C . GLY A 1 222 ? 32.107 37.492 6.878 1.00 34.99 221 GLY A C 1
ATOM 1682 O O . GLY A 1 222 ? 31.559 36.837 5.990 1.00 33.55 221 GLY A O 1
ATOM 1683 N N . ARG A 1 223 ? 31.975 37.199 8.166 1.00 36.40 222 ARG A N 1
ATOM 1684 C CA . ARG A 1 223 ? 31.165 36.068 8.592 1.00 36.35 222 ARG A CA 1
ATOM 1685 C C . ARG A 1 223 ? 29.824 36.512 9.125 1.00 33.88 222 ARG A C 1
ATOM 1686 O O . ARG A 1 223 ? 28.888 35.728 9.158 1.00 37.83 222 ARG A O 1
ATOM 1694 N N . LEU A 1 224 ? 29.723 37.766 9.545 1.00 30.56 223 LEU A N 1
ATOM 1695 C CA . LEU A 1 224 ? 28.463 38.254 10.077 1.00 30.47 223 LEU A CA 1
ATOM 1696 C C . LEU A 1 224 ? 27.338 38.058 9.072 1.00 31.71 223 LEU A C 1
ATOM 1697 O O . LEU A 1 224 ? 27.427 38.488 7.923 1.00 33.38 223 LEU A O 1
ATOM 1702 N N . PRO A 1 225 ? 26.262 37.387 9.504 1.00 29.67 224 PRO A N 1
ATOM 1703 C CA . PRO A 1 225 ? 25.073 37.085 8.704 1.00 29.49 224 PRO A CA 1
ATOM 1704 C C . PRO A 1 225 ? 24.074 38.226 8.585 1.00 29.79 224 PRO A C 1
ATOM 1705 O O . PRO A 1 225 ? 23.191 38.206 7.733 1.00 32.43 224 PRO A O 1
ATOM 1709 N N . HIS A 1 226 ? 24.221 39.224 9.439 1.00 30.55 225 HIS A N 1
ATOM 1710 C CA . HIS A 1 226 ? 23.302 40.356 9.457 1.00 29.82 225 HIS A CA 1
ATOM 1711 C C . HIS A 1 226 ? 23.379 41.305 8.262 1.00 30.05 225 HIS A C 1
ATOM 1712 O O . HIS A 1 226 ? 24.413 41.422 7.605 1.00 28.88 225 HIS A O 1
ATOM 1719 N N . ASP A 1 227 ? 22.262 41.975 7.995 1.00 28.98 226 ASP A N 1
ATOM 1720 C CA . ASP A 1 227 ? 22.177 42.949 6.915 1.00 30.31 226 ASP A CA 1
ATOM 1721 C C . ASP A 1 227 ? 22.536 44.294 7.533 1.00 31.30 226 ASP A C 1
ATOM 1722 O O . ASP A 1 227 ? 21.720 44.896 8.230 1.00 35.36 226 ASP A O 1
ATOM 1727 N N . VAL A 1 228 ? 23.754 44.763 7.291 1.00 27.54 227 VAL A N 1
ATOM 1728 C CA . VAL A 1 228 ? 24.183 46.041 7.845 1.00 23.33 227 VAL A CA 1
ATOM 1729 C C . VAL A 1 228 ? 23.980 47.209 6.880 1.00 23.49 227 VAL A C 1
ATOM 1730 O O . VAL A 1 228 ? 24.274 47.121 5.694 1.00 24.88 227 VAL A O 1
ATOM 1734 N N . LEU A 1 229 ? 23.462 48.303 7.416 1.00 24.19 228 LEU A N 1
ATOM 1735 C CA . LEU A 1 229 ? 23.221 49.514 6.665 1.00 19.80 228 LEU A CA 1
ATOM 1736 C C . LEU A 1 229 ? 24.153 50.531 7.317 1.00 24.44 228 LEU A C 1
ATOM 1737 O O . LEU A 1 229 ? 23.960 50.908 8.477 1.00 22.90 228 LEU A O 1
ATOM 1742 N N . VAL A 1 230 ? 25.168 50.963 6.571 1.00 22.86 229 VAL A N 1
ATOM 1743 C CA . VAL A 1 230 ? 26.158 51.908 7.080 1.00 21.63 229 VAL A CA 1
ATOM 1744 C C . VAL A 1 230 ? 25.839 53.331 6.642 1.00 21.62 229 VAL A C 1
ATOM 1745 O O . VAL A 1 230 ? 25.592 53.578 5.473 1.00 28.10 229 VAL A O 1
ATOM 1749 N N . PHE A 1 231 ? 25.838 54.258 7.587 1.00 19.03 230 PHE A N 1
ATOM 1750 C CA . PHE A 1 231 ? 25.562 55.656 7.293 1.00 16.84 230 PHE A CA 1
ATOM 1751 C C . PHE A 1 231 ? 26.770 56.463 7.691 1.00 17.02 230 PHE A C 1
ATOM 1752 O O . PHE A 1 231 ? 27.429 56.133 8.663 1.00 19.06 230 PHE A O 1
ATOM 1760 N N . HIS A 1 232 ? 27.057 57.521 6.945 1.00 16.06 231 HIS A N 1
ATOM 1761 C CA . HIS A 1 232 ? 28.169 58.410 7.259 1.00 17.77 231 HIS A CA 1
ATOM 1762 C C . HIS A 1 232 ? 27.876 59.766 6.645 1.00 18.53 231 HIS A C 1
ATOM 1763 O O . HIS A 1 232 ? 27.450 59.867 5.496 1.00 25.41 231 HIS A O 1
ATOM 1770 N N . GLY A 1 233 ? 28.075 60.811 7.430 1.00 18.69 232 GLY A N 1
ATOM 1771 C CA . GLY A 1 233 ? 27.817 62.149 6.943 1.00 17.94 232 GLY A CA 1
ATOM 1772 C C . GLY A 1 233 ? 28.971 62.579 6.079 1.00 21.47 232 GLY A C 1
ATOM 1773 O O . GLY A 1 233 ? 30.124 62.335 6.422 1.00 18.66 232 GLY A O 1
ATOM 1774 N N . ARG A 1 234 ? 28.665 63.213 4.954 1.00 22.63 233 ARG A N 1
ATOM 1775 C CA . ARG A 1 234 ? 29.703 63.654 4.040 1.00 23.10 233 ARG A CA 1
ATOM 1776 C C . ARG A 1 234 ? 30.636 64.674 4.701 1.00 25.44 233 ARG A C 1
ATOM 1777 O O . ARG A 1 234 ? 31.801 64.795 4.307 1.00 24.94 233 ARG A O 1
ATOM 1785 N N . GLN A 1 235 ? 30.134 65.389 5.710 1.00 24.10 234 GLN A N 1
ATOM 1786 C CA . GLN A 1 235 ? 30.925 66.401 6.414 1.00 23.51 234 GLN A CA 1
ATOM 1787 C C . GLN A 1 235 ? 31.307 66.031 7.863 1.00 26.37 234 GLN A C 1
ATOM 1788 O O . GLN A 1 235 ? 31.662 66.908 8.662 1.00 28.14 234 GLN A O 1
ATOM 1794 N N . ASP A 1 236 ? 31.236 64.750 8.207 1.00 25.54 235 ASP A N 1
ATOM 1795 C CA . ASP A 1 236 ? 31.596 64.307 9.555 1.00 28.39 235 ASP A CA 1
ATOM 1796 C C . ASP A 1 236 ? 33.084 64.608 9.785 1.00 27.88 235 ASP A C 1
ATOM 1797 O O . ASP A 1 236 ? 33.927 64.021 9.120 1.00 29.10 235 ASP A O 1
ATOM 1802 N N . ARG A 1 237 ? 33.404 65.521 10.710 1.00 28.92 236 ARG A N 1
ATOM 1803 C CA . ARG A 1 237 ? 34.806 65.876 10.998 1.00 23.35 236 ARG A CA 1
ATOM 1804 C C . ARG A 1 237 ? 35.439 65.054 12.111 1.00 22.63 236 ARG A C 1
ATOM 1805 O O . ARG A 1 237 ? 36.634 65.139 12.342 1.00 26.86 236 ARG A O 1
ATOM 1813 N N . ILE A 1 238 ? 34.639 64.262 12.803 1.00 23.80 237 ILE A N 1
ATOM 1814 C CA . ILE A 1 238 ? 35.154 63.471 13.900 1.00 21.95 237 ILE A CA 1
ATOM 1815 C C . ILE A 1 238 ? 35.632 62.103 13.460 1.00 21.91 237 ILE A C 1
ATOM 1816 O O . ILE A 1 238 ? 36.761 61.706 13.737 1.00 23.02 237 ILE A O 1
ATOM 1821 N N . VAL A 1 239 ? 34.773 61.374 12.769 1.00 22.84 238 VAL A N 1
ATOM 1822 C CA . VAL A 1 239 ? 35.163 60.060 12.294 1.00 24.79 238 VAL A CA 1
ATOM 1823 C C . VAL A 1 239 ? 35.239 60.031 10.765 1.00 26.94 238 VAL A C 1
ATOM 1824 O O . VAL A 1 239 ? 34.222 60.154 10.076 1.00 26.87 238 VAL A O 1
ATOM 1828 N N . PRO A 1 240 ? 36.459 59.885 10.219 1.00 26.10 239 PRO A N 1
ATOM 1829 C CA . PRO A 1 240 ? 36.696 59.833 8.777 1.00 24.13 239 PRO A CA 1
ATOM 1830 C C . PRO A 1 240 ? 35.901 58.737 8.083 1.00 25.63 239 PRO A C 1
ATOM 1831 O O . PRO A 1 240 ? 35.655 57.674 8.645 1.00 26.71 239 PRO A O 1
ATOM 1835 N N . LEU A 1 241 ? 35.518 59.008 6.844 1.00 27.93 240 LEU A N 1
ATOM 1836 C CA . LEU A 1 241 ? 34.765 58.059 6.040 1.00 29.10 240 LEU A CA 1
ATOM 1837 C C . LEU A 1 241 ? 35.473 56.693 5.908 1.00 29.76 240 LEU A C 1
ATOM 1838 O O . LEU A 1 241 ? 34.837 55.681 5.609 1.00 31.34 240 LEU A O 1
ATOM 1843 N N . ASP A 1 242 ? 36.781 56.665 6.149 1.00 31.93 241 ASP A N 1
ATOM 1844 C CA . ASP A 1 242 ? 37.553 55.430 6.044 1.00 32.52 241 ASP A CA 1
ATOM 1845 C C . ASP A 1 242 ? 36.997 54.323 6.914 1.00 32.28 241 ASP A C 1
ATOM 1846 O O . ASP A 1 242 ? 37.105 53.145 6.562 1.00 34.24 241 ASP A O 1
ATOM 1851 N N . THR A 1 243 ? 36.428 54.681 8.061 1.00 26.07 242 THR A N 1
ATOM 1852 C CA . THR A 1 243 ? 35.882 53.651 8.941 1.00 23.05 242 THR A CA 1
ATOM 1853 C C . THR A 1 243 ? 34.711 52.922 8.266 1.00 21.24 242 THR A C 1
ATOM 1854 O O . THR A 1 243 ? 34.702 51.688 8.198 1.00 20.71 242 THR A O 1
ATOM 1858 N N . SER A 1 244 ? 33.750 53.684 7.739 1.00 21.98 243 SER A N 1
ATOM 1859 C CA . SER A 1 244 ? 32.587 53.111 7.055 1.00 18.63 243 SER A CA 1
ATOM 1860 C C . SER A 1 244 ? 32.978 52.324 5.810 1.00 18.28 243 SER A C 1
ATOM 1861 O O . SER A 1 244 ? 32.397 51.287 5.513 1.00 23.24 243 SER A O 1
ATOM 1864 N N . LEU A 1 245 ? 33.965 52.817 5.077 1.00 18.69 244 LEU A N 1
ATOM 1865 C CA . LEU A 1 245 ? 34.401 52.132 3.871 1.00 18.85 244 LEU A CA 1
ATOM 1866 C C . LEU A 1 245 ? 34.993 50.780 4.211 1.00 20.72 244 LEU A C 1
ATOM 1867 O O . LEU A 1 245 ? 34.764 49.806 3.487 1.00 23.01 244 LEU A O 1
ATOM 1872 N N . TYR A 1 246 ? 35.758 50.725 5.304 1.00 19.01 245 TYR A N 1
ATOM 1873 C CA . TYR A 1 246 ? 36.392 49.486 5.751 1.00 18.47 245 TYR A CA 1
ATOM 1874 C C . TYR A 1 246 ? 35.305 48.493 6.103 1.00 18.20 245 TYR A C 1
ATOM 1875 O O . TYR A 1 246 ? 35.335 47.336 5.699 1.00 21.11 245 TYR A O 1
ATOM 1884 N N . LEU A 1 247 ? 34.323 48.964 6.849 1.00 17.03 246 LEU A N 1
ATOM 1885 C CA . LEU A 1 247 ? 33.241 48.096 7.259 1.00 22.72 246 LEU A CA 1
ATOM 1886 C C . LEU A 1 247 ? 32.421 47.652 6.065 1.00 23.39 246 LEU A C 1
ATOM 1887 O O . LEU A 1 247 ? 32.050 46.483 5.972 1.00 28.12 246 LEU A O 1
ATOM 1892 N N . THR A 1 248 ? 32.144 48.581 5.153 1.00 25.53 247 THR A N 1
ATOM 1893 C CA . THR A 1 248 ? 31.362 48.260 3.961 1.00 26.31 247 THR A CA 1
ATOM 1894 C C . THR A 1 248 ? 32.115 47.299 3.052 1.00 23.17 247 THR A C 1
ATOM 1895 O O . THR A 1 248 ? 31.513 46.494 2.350 1.00 24.28 247 THR A O 1
ATOM 1899 N N . LYS A 1 249 ? 33.435 47.371 3.081 1.00 24.43 248 LYS A N 1
ATOM 1900 C CA . LYS A 1 249 ? 34.237 46.502 2.245 1.00 27.44 248 LYS A CA 1
ATOM 1901 C C . LYS A 1 249 ? 34.262 45.057 2.703 1.00 28.46 248 LYS A C 1
ATOM 1902 O O . LYS A 1 249 ? 34.156 44.144 1.885 1.00 31.11 248 LYS A O 1
ATOM 1908 N N . HIS A 1 250 ? 34.394 44.849 4.009 1.00 28.26 249 HIS A N 1
ATOM 1909 C CA . HIS A 1 250 ? 34.491 43.500 4.555 1.00 25.89 249 HIS A CA 1
ATOM 1910 C C . HIS A 1 250 ? 33.253 42.761 5.039 1.00 25.00 249 HIS A C 1
ATOM 1911 O O . HIS A 1 250 ? 33.264 41.531 5.071 1.00 26.64 249 HIS A O 1
ATOM 1918 N N . LEU A 1 251 ? 32.194 43.481 5.405 1.00 24.15 250 LEU A N 1
ATOM 1919 C CA . LEU A 1 251 ? 30.975 42.832 5.885 1.00 23.51 250 LEU A CA 1
ATOM 1920 C C . LEU A 1 251 ? 30.364 41.942 4.823 1.00 24.72 250 LEU A C 1
ATOM 1921 O O . LEU A 1 251 ? 30.417 42.243 3.633 1.00 28.77 250 LEU A O 1
ATOM 1926 N N . LYS A 1 252 ? 29.774 40.844 5.262 1.00 26.77 251 LYS A N 1
ATOM 1927 C CA . LYS A 1 252 ? 29.148 39.908 4.353 1.00 23.82 251 LYS A CA 1
ATOM 1928 C C . LYS A 1 252 ? 27.983 40.585 3.632 1.00 25.71 251 LYS A C 1
ATOM 1929 O O . LYS A 1 252 ? 27.838 40.456 2.412 1.00 26.80 251 LYS A O 1
ATOM 1935 N N . HIS A 1 253 ? 27.160 41.306 4.390 1.00 22.32 252 HIS A N 1
ATOM 1936 C CA . HIS A 1 253 ? 26.012 42.019 3.832 1.00 22.55 252 HIS A CA 1
ATOM 1937 C C . HIS A 1 253 ? 26.023 43.445 4.316 1.00 25.23 252 HIS A C 1
ATOM 1938 O O . HIS A 1 253 ? 25.713 43.702 5.481 1.00 25.23 252 HIS A O 1
ATOM 1945 N N . ALA A 1 254 ? 26.365 44.374 3.426 1.00 26.31 253 ALA A N 1
ATOM 1946 C CA . ALA A 1 254 ? 26.403 45.786 3.795 1.00 23.69 253 ALA A CA 1
ATOM 1947 C C . ALA A 1 254 ? 26.102 46.702 2.625 1.00 22.18 253 ALA A C 1
ATOM 1948 O O . ALA A 1 254 ? 26.294 46.349 1.468 1.00 24.37 253 ALA A O 1
ATOM 1950 N N . GLU A 1 255 ? 25.610 47.886 2.953 1.00 23.85 254 GLU A N 1
ATOM 1951 C CA . GLU A 1 255 ? 25.319 48.905 1.965 1.00 25.40 254 GLU A CA 1
ATOM 1952 C C . GLU A 1 255 ? 25.658 50.221 2.637 1.00 24.57 254 GLU A C 1
ATOM 1953 O O . GLU A 1 255 ? 25.374 50.407 3.818 1.00 29.72 254 GLU A O 1
ATOM 1959 N N . LEU A 1 256 ? 26.305 51.113 1.892 1.00 24.79 255 LEU A N 1
ATOM 1960 C CA . LEU A 1 256 ? 26.705 52.408 2.419 1.00 22.67 255 LEU A CA 1
ATOM 1961 C C . LEU A 1 256 ? 25.922 53.565 1.808 1.00 22.25 255 LEU A C 1
ATOM 1962 O O . LEU A 1 256 ? 25.695 53.606 0.605 1.00 27.35 255 LEU A O 1
ATOM 1967 N N . VAL A 1 257 ? 25.504 54.493 2.661 1.00 19.72 256 VAL A N 1
ATOM 1968 C CA . VAL A 1 257 ? 24.773 55.679 2.253 1.00 17.89 256 VAL A CA 1
ATOM 1969 C C . VAL A 1 257 ? 25.531 56.859 2.869 1.00 22.27 256 VAL A C 1
ATOM 1970 O O . VAL A 1 257 ? 25.733 56.889 4.081 1.00 27.73 256 VAL A O 1
ATOM 1974 N N . VAL A 1 258 ? 25.970 57.811 2.047 1.00 21.10 257 VAL A N 1
ATOM 1975 C CA . VAL A 1 258 ? 26.705 58.981 2.539 1.00 18.63 257 VAL A CA 1
ATOM 1976 C C . VAL A 1 258 ? 25.842 60.211 2.361 1.00 20.06 257 VAL A C 1
ATOM 1977 O O . VAL A 1 258 ? 25.673 60.689 1.254 1.00 28.26 257 VAL A O 1
ATOM 1981 N N . LEU A 1 259 ? 25.313 60.737 3.452 1.00 20.27 258 LEU A N 1
ATOM 1982 C CA . LEU A 1 259 ? 24.432 61.891 3.395 1.00 18.02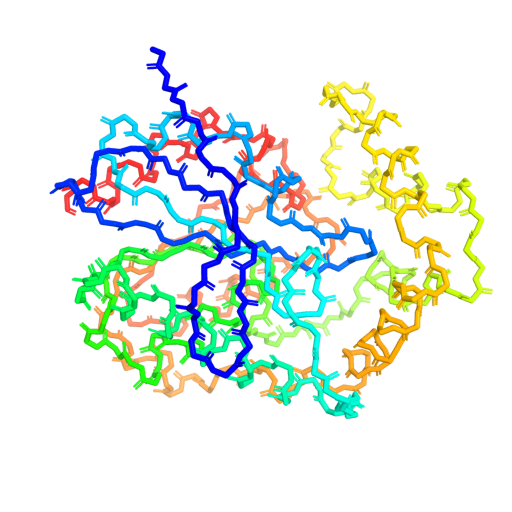 258 LEU A CA 1
ATOM 1983 C C . LEU A 1 259 ? 25.145 63.225 3.278 1.00 18.62 258 LEU A C 1
ATOM 1984 O O . LEU A 1 259 ? 26.237 63.411 3.807 1.00 21.78 258 LEU A O 1
ATOM 1989 N N . ASP A 1 260 ? 24.508 64.161 2.591 1.00 16.77 259 ASP A N 1
ATOM 1990 C CA . ASP A 1 260 ? 25.074 65.490 2.416 1.00 20.24 259 ASP A CA 1
ATOM 1991 C C . ASP A 1 260 ? 24.538 66.404 3.509 1.00 21.09 259 ASP A C 1
ATOM 1992 O O . ASP A 1 260 ? 23.542 66.067 4.150 1.00 21.47 259 ASP A O 1
ATOM 1997 N N . ARG A 1 261 ? 25.189 67.555 3.708 1.00 21.94 260 ARG A N 1
ATOM 1998 C CA . ARG A 1 261 ? 24.779 68.518 4.740 1.00 24.40 260 ARG A CA 1
ATOM 1999 C C . ARG A 1 261 ? 24.625 67.746 6.044 1.00 22.59 260 ARG A C 1
ATOM 2000 O O . ARG A 1 261 ? 23.651 67.905 6.777 1.00 22.51 260 ARG A O 1
ATOM 2008 N N . CYS A 1 262 ? 25.616 66.921 6.329 1.00 21.13 261 CYS A N 1
ATOM 2009 C CA . CYS A 1 262 ? 25.557 66.065 7.488 1.00 23.32 261 CYS A CA 1
ATOM 2010 C C . CYS A 1 262 ? 26.914 65.830 8.149 1.00 24.92 261 CYS A C 1
ATOM 2011 O O . CYS A 1 262 ? 27.864 65.397 7.503 1.00 28.43 261 CYS A O 1
ATOM 2014 N N . GLY A 1 263 ? 26.990 66.118 9.444 1.00 23.75 262 GLY A N 1
ATOM 2015 C CA . GLY A 1 263 ? 28.219 65.911 10.185 1.00 22.27 262 GLY A CA 1
ATOM 2016 C C . GLY A 1 263 ? 28.214 64.577 10.919 1.00 25.70 262 GLY A C 1
ATOM 2017 O O . GLY A 1 263 ? 27.775 63.563 10.369 1.00 24.81 262 GLY A O 1
ATOM 2018 N N . HIS A 1 264 ? 28.687 64.584 12.166 1.00 25.54 263 HIS A N 1
ATOM 2019 C CA . HIS A 1 264 ? 28.777 63.375 12.982 1.00 24.80 263 HIS A CA 1
ATOM 2020 C C . HIS A 1 264 ? 27.459 62.875 13.584 1.00 27.74 263 HIS A C 1
ATOM 2021 O O . HIS A 1 264 ? 27.318 61.683 13.873 1.00 28.10 263 HIS A O 1
ATOM 2028 N N . TRP A 1 265 ? 26.502 63.780 13.773 1.00 27.55 264 TRP A N 1
ATOM 2029 C CA . TRP A 1 265 ? 25.209 63.422 14.342 1.00 25.73 264 TRP A CA 1
ATOM 2030 C C . TRP A 1 265 ? 24.177 63.215 13.263 1.00 25.30 264 TRP A C 1
ATOM 2031 O O . TRP A 1 265 ? 23.136 63.869 13.239 1.00 29.39 264 TRP A O 1
ATOM 2042 N N . ALA A 1 266 ? 24.460 62.275 12.381 1.00 23.24 265 ALA A N 1
ATOM 2043 C CA . ALA A 1 266 ? 23.567 61.986 11.274 1.00 27.42 265 ALA A CA 1
ATOM 2044 C C . ALA A 1 266 ? 22.103 61.844 11.677 1.00 28.03 265 ALA A C 1
ATOM 2045 O O . ALA A 1 266 ? 21.234 62.457 11.067 1.00 27.39 265 ALA A O 1
ATOM 2047 N N . GLN A 1 267 ? 21.835 61.040 12.703 1.00 30.29 266 GLN A N 1
ATOM 2048 C CA . GLN A 1 267 ? 20.464 60.810 13.143 1.00 29.37 266 GLN A CA 1
ATOM 2049 C C . GLN A 1 267 ? 19.728 62.098 13.477 1.00 28.45 266 GLN A C 1
ATOM 2050 O O . GLN A 1 267 ? 18.507 62.145 13.420 1.00 30.18 266 GLN A O 1
ATOM 2056 N N . LEU A 1 268 ? 20.464 63.149 13.808 1.00 28.88 267 LEU A N 1
ATOM 2057 C CA . LEU A 1 268 ? 19.813 64.401 14.147 1.00 30.76 267 LEU A CA 1
ATOM 2058 C C . LEU A 1 268 ? 19.819 65.396 12.981 1.00 33.52 267 LEU A C 1
ATOM 2059 O O . LEU A 1 268 ? 18.860 66.145 12.800 1.00 35.47 267 LEU A O 1
ATOM 2064 N N . GLU A 1 269 ? 20.871 65.381 12.164 1.00 31.51 268 GLU A N 1
ATOM 2065 C CA . GLU A 1 269 ? 20.965 66.323 11.047 1.00 27.50 268 GLU A CA 1
ATOM 2066 C C . GLU A 1 269 ? 20.198 65.966 9.787 1.00 24.63 268 GLU A C 1
ATOM 2067 O O . GLU A 1 269 ? 19.711 66.846 9.084 1.00 25.23 268 GLU A O 1
ATOM 2073 N N . ARG A 1 270 ? 20.095 64.680 9.492 1.00 23.72 269 ARG A N 1
ATOM 2074 C CA . ARG A 1 270 ? 19.403 64.258 8.290 1.00 21.74 269 ARG A CA 1
ATOM 2075 C C . ARG A 1 270 ? 18.465 63.112 8.556 1.00 23.72 269 ARG A C 1
ATOM 2076 O O . ARG A 1 270 ? 18.479 62.113 7.828 1.00 22.87 269 ARG A O 1
ATOM 2084 N N . TRP A 1 271 ? 17.658 63.264 9.607 1.00 23.60 270 TRP A N 1
ATOM 2085 C CA . TRP A 1 271 ? 16.693 62.246 9.983 1.00 24.28 270 TRP A CA 1
ATOM 2086 C C . TRP A 1 271 ? 15.640 62.164 8.890 1.00 25.99 270 TRP A C 1
ATOM 2087 O O . TRP A 1 271 ? 14.967 61.141 8.722 1.00 26.44 270 TRP A O 1
ATOM 2098 N N . ASP A 1 272 ? 15.517 63.254 8.137 1.00 28.25 271 ASP A N 1
ATOM 2099 C CA . ASP A 1 272 ? 14.561 63.337 7.034 1.00 29.34 271 ASP A CA 1
ATOM 2100 C C . ASP A 1 272 ? 14.828 62.260 5.988 1.00 29.03 271 ASP A C 1
ATOM 2101 O O . ASP A 1 272 ? 13.901 61.756 5.352 1.00 31.89 271 ASP A O 1
ATOM 2106 N N . ALA A 1 273 ? 16.096 61.907 5.814 1.00 27.88 272 ALA A N 1
ATOM 2107 C CA . ALA A 1 273 ? 16.462 60.870 4.862 1.00 25.34 272 ALA A CA 1
ATOM 2108 C C . ALA A 1 273 ? 16.707 59.547 5.584 1.00 27.71 272 ALA A C 1
ATOM 2109 O O . ALA A 1 273 ? 16.289 58.488 5.110 1.00 28.71 272 ALA A O 1
ATOM 2111 N N . MET A 1 274 ? 17.377 59.612 6.734 1.00 27.27 273 MET A N 1
ATOM 2112 C CA . MET A 1 274 ? 17.682 58.412 7.514 1.00 28.91 273 MET A CA 1
ATOM 2113 C C . MET A 1 274 ? 16.446 57.719 8.100 1.00 29.55 273 MET A C 1
ATOM 2114 O O . MET A 1 274 ? 16.312 56.494 8.007 1.00 28.83 273 MET A O 1
ATOM 2119 N N . GLY A 1 275 ? 15.558 58.505 8.709 1.00 27.97 274 GLY A N 1
ATOM 2120 C CA . GLY A 1 275 ? 14.349 57.955 9.296 1.00 26.64 274 GLY A CA 1
ATOM 2121 C C . GLY A 1 275 ? 13.677 56.932 8.400 1.00 29.40 274 GLY A C 1
ATOM 2122 O O . GLY A 1 275 ? 13.511 55.771 8.778 1.00 29.80 274 GLY A O 1
ATOM 2123 N N . PRO A 1 276 ? 13.273 57.342 7.191 1.00 31.18 275 PRO A N 1
ATOM 2124 C CA . PRO A 1 276 ? 12.612 56.451 6.229 1.00 28.86 275 PRO A CA 1
ATOM 2125 C C . PRO A 1 276 ? 13.441 55.225 5.868 1.00 32.02 275 PRO A C 1
ATOM 2126 O O . PRO A 1 276 ? 12.916 54.119 5.803 1.00 34.25 275 PRO A O 1
ATOM 2130 N N . MET A 1 277 ? 14.735 55.423 5.635 1.00 31.18 276 MET A N 1
ATOM 2131 C CA . MET A 1 277 ? 15.611 54.320 5.264 1.00 30.70 276 MET A CA 1
ATOM 2132 C C . MET A 1 277 ? 15.730 53.298 6.367 1.00 32.55 276 MET A C 1
ATOM 2133 O O . MET A 1 277 ? 15.764 52.097 6.100 1.00 32.71 276 MET A O 1
ATOM 2138 N N . LEU A 1 278 ? 15.811 53.785 7.602 1.00 31.55 277 LEU A N 1
ATOM 2139 C CA . LEU A 1 278 ? 15.905 52.920 8.768 1.00 31.45 277 LEU A CA 1
ATOM 2140 C C . LEU A 1 278 ? 14.629 52.092 8.844 1.00 33.77 277 LEU A C 1
ATOM 2141 O O . LEU A 1 278 ? 14.674 50.870 8.957 1.00 35.85 277 LEU A O 1
ATOM 2146 N N . MET A 1 279 ? 13.489 52.770 8.761 1.00 35.69 278 MET A N 1
ATOM 2147 C CA . MET A 1 279 ? 12.195 52.103 8.810 1.00 40.57 278 MET A CA 1
ATOM 2148 C C . MET A 1 279 ? 12.105 50.952 7.813 1.00 40.52 278 MET A C 1
ATOM 2149 O O . MET A 1 279 ? 11.703 49.859 8.177 1.00 45.06 278 MET A O 1
ATOM 2154 N N . GLU A 1 280 ? 12.485 51.192 6.562 1.00 40.39 279 GLU A N 1
ATOM 2155 C CA . GLU A 1 280 ? 12.424 50.158 5.530 1.00 42.05 279 GLU A CA 1
ATOM 2156 C C . GLU A 1 280 ? 13.390 49.015 5.783 1.00 38.85 279 GLU A C 1
ATOM 2157 O O . GLU A 1 280 ? 13.084 47.857 5.514 1.00 38.49 279 GLU A O 1
ATOM 2163 N N . HIS A 1 281 ? 14.572 49.354 6.275 1.00 35.84 280 HIS A N 1
ATOM 2164 C CA . HIS A 1 281 ? 15.593 48.363 6.573 1.00 35.48 280 HIS A CA 1
ATOM 2165 C C . HIS A 1 281 ? 15.066 47.448 7.685 1.00 38.52 280 HIS A C 1
ATOM 2166 O O . HIS A 1 281 ? 15.273 46.234 7.663 1.00 42.15 280 HIS A O 1
ATOM 2173 N N . PHE A 1 282 ? 14.370 48.035 8.650 1.00 37.88 281 PHE A N 1
ATOM 2174 C CA . PHE A 1 282 ? 13.827 47.263 9.751 1.00 42.97 281 PHE A CA 1
ATOM 2175 C C . PHE A 1 282 ? 12.549 46.549 9.356 1.00 50.17 281 PHE A C 1
ATOM 2176 O O . PHE A 1 282 ? 12.427 45.346 9.552 1.00 54.09 281 PHE A O 1
ATOM 2184 N N . ARG A 1 283 ? 11.603 47.307 8.806 1.00 60.85 282 ARG A N 1
ATOM 2185 C CA . ARG A 1 283 ? 10.298 46.802 8.365 1.00 68.67 282 ARG A CA 1
ATOM 2186 C C . ARG A 1 283 ? 10.407 45.491 7.593 1.00 72.37 282 ARG A C 1
ATOM 2187 O O . ARG A 1 283 ? 9.775 44.487 7.950 1.00 74.04 282 ARG A O 1
ATOM 2195 N N . ALA A 1 284 ? 11.203 45.516 6.527 1.00 75.11 283 ALA A N 1
ATOM 2196 C CA . ALA A 1 284 ? 11.412 44.346 5.684 1.00 77.53 283 ALA A CA 1
ATOM 2197 C C . ALA A 1 284 ? 12.443 43.405 6.315 1.00 78.96 283 ALA A C 1
ATOM 2198 O O . ALA A 1 284 ? 12.970 43.756 7.396 1.00 80.44 283 ALA A O 1
#

Organism: Rhodococcus jostii (strain RHA1) (NCBI:txid101510)